Protein AF-T1JLJ1-F1 (afdb_monomer_lite)

Structure (mmCIF, N/CA/C/O backbone):
data_AF-T1JLJ1-F1
#
_entry.id   AF-T1JLJ1-F1
#
loop_
_atom_site.group_PDB
_atom_site.id
_atom_site.type_symbol
_atom_site.label_atom_id
_atom_site.label_alt_id
_atom_site.label_comp_id
_atom_site.label_asym_id
_atom_site.label_entity_id
_atom_site.label_seq_id
_atom_site.pdbx_PDB_ins_code
_atom_site.Cartn_x
_atom_site.Cartn_y
_atom_site.Cartn_z
_atom_site.occupancy
_atom_site.B_iso_or_equiv
_atom_site.auth_seq_id
_atom_site.auth_comp_id
_atom_site.auth_asym_id
_atom_site.auth_atom_id
_atom_site.pdbx_PDB_model_num
ATOM 1 N N . MET A 1 1 ? -44.533 9.428 27.616 1.00 42.94 1 MET A N 1
ATOM 2 C CA . MET A 1 1 ? -45.196 8.997 26.373 1.00 42.94 1 MET A CA 1
ATOM 3 C C . MET A 1 1 ? -44.150 9.181 25.282 1.00 42.94 1 MET A C 1
ATOM 5 O O . MET A 1 1 ? -43.903 10.306 24.892 1.00 42.94 1 MET A O 1
ATOM 9 N N . GLU A 1 2 ? -43.219 8.234 25.145 1.00 43.06 2 GLU A N 1
ATOM 10 C CA . GLU A 1 2 ? -43.415 6.967 24.405 1.00 43.06 2 GLU A CA 1
ATOM 11 C C . GLU A 1 2 ? -43.311 7.238 22.896 1.00 43.06 2 GLU A C 1
ATOM 13 O O . GLU A 1 2 ? -43.926 8.183 22.434 1.00 43.06 2 GLU A O 1
ATOM 18 N N . GLN A 1 3 ? -42.585 6.520 22.045 1.00 47.00 3 GLN A N 1
ATOM 19 C CA . GLN A 1 3 ? -41.516 5.520 22.097 1.00 47.00 3 GLN A CA 1
ATOM 20 C C . GLN A 1 3 ? -40.998 5.422 20.637 1.00 47.00 3 GLN A C 1
ATOM 22 O O . GLN A 1 3 ? -41.765 5.628 19.708 1.00 47.00 3 GLN A O 1
ATOM 27 N N . ARG A 1 4 ? -39.716 5.072 20.472 1.00 52.94 4 ARG A N 1
ATOM 28 C CA . ARG A 1 4 ? -39.124 4.186 19.438 1.00 52.94 4 ARG A CA 1
ATOM 29 C C . ARG A 1 4 ? -39.744 4.113 18.024 1.00 52.94 4 ARG A C 1
ATOM 31 O O . ARG A 1 4 ? -40.745 3.439 17.843 1.00 52.94 4 ARG A O 1
ATOM 38 N N . GLU A 1 5 ? -38.926 4.483 17.038 1.00 58.59 5 GLU A N 1
ATOM 39 C CA . GLU A 1 5 ? -38.570 3.653 15.862 1.00 58.59 5 GLU A CA 1
ATOM 40 C C . GLU A 1 5 ? -37.075 3.920 15.570 1.00 58.59 5 GLU A C 1
ATOM 42 O O . GLU A 1 5 ? -36.698 5.004 15.150 1.00 58.59 5 GLU A O 1
ATOM 47 N N . PHE A 1 6 ? -36.115 3.138 16.076 1.00 52.66 6 PHE A N 1
ATOM 48 C CA . PHE A 1 6 ? -35.545 1.932 15.454 1.00 52.66 6 PHE A CA 1
ATOM 49 C C . PHE A 1 6 ? -36.027 1.589 14.037 1.00 52.66 6 PHE A C 1
ATOM 51 O O . PHE A 1 6 ? -36.929 0.777 13.879 1.00 52.66 6 PHE A O 1
ATOM 58 N N . LEU A 1 7 ? -35.297 2.075 13.029 1.00 56.03 7 LEU A N 1
ATOM 59 C CA . LEU A 1 7 ? -34.899 1.261 11.874 1.00 56.03 7 LEU A CA 1
ATOM 60 C C . LEU A 1 7 ? -33.621 1.866 11.259 1.00 56.03 7 LEU A C 1
ATOM 62 O O . LEU A 1 7 ? -33.653 2.851 10.531 1.00 56.03 7 LEU A O 1
ATOM 66 N N . ASN A 1 8 ? -32.437 1.419 11.686 1.00 53.28 8 ASN A N 1
ATOM 67 C CA . ASN A 1 8 ? -31.670 0.438 10.910 1.00 53.28 8 ASN A CA 1
ATOM 68 C C . ASN A 1 8 ? -31.796 0.654 9.394 1.00 53.28 8 ASN A C 1
ATOM 70 O O . ASN A 1 8 ? -32.429 -0.135 8.705 1.00 53.28 8 ASN A O 1
ATOM 74 N N . HIS A 1 9 ? -31.147 1.694 8.874 1.00 45.72 9 HIS A N 1
ATOM 75 C CA . HIS A 1 9 ? -30.700 1.695 7.482 1.00 45.72 9 HIS A CA 1
ATOM 76 C C . HIS A 1 9 ? -29.223 1.311 7.457 1.00 45.72 9 HIS A C 1
ATOM 78 O O . HIS A 1 9 ? -28.331 2.124 7.244 1.00 45.72 9 HIS A O 1
ATOM 84 N N . CYS A 1 10 ? -28.982 0.033 7.745 1.00 41.53 10 CYS A N 1
ATOM 85 C CA . CYS A 1 10 ? -27.820 -0.654 7.213 1.00 41.53 10 CYS A CA 1
ATOM 86 C C . CYS A 1 10 ? -28.163 -0.924 5.740 1.00 41.53 10 CYS A C 1
ATOM 88 O O . CYS A 1 10 ? -29.139 -1.642 5.499 1.00 41.53 10 CYS A O 1
ATOM 90 N N . PRO A 1 11 ? -27.474 -0.324 4.752 1.00 60.12 11 PRO A N 1
ATOM 91 C CA . PRO A 1 11 ? -27.635 -0.792 3.389 1.00 60.12 11 PRO A CA 1
ATOM 92 C C . PRO A 1 11 ? -27.205 -2.267 3.344 1.00 60.12 11 PRO A C 1
ATOM 94 O O . PRO A 1 11 ? -26.225 -2.639 4.002 1.00 60.12 11 PRO A O 1
ATOM 97 N N . PRO A 1 12 ? -27.948 -3.126 2.630 1.00 47.69 12 PRO A N 1
ATOM 98 C CA . PRO A 1 12 ? -27.557 -4.511 2.455 1.00 47.69 12 PRO A CA 1
ATOM 99 C C . PRO A 1 12 ? -26.174 -4.549 1.811 1.00 47.69 12 PRO A C 1
ATOM 101 O O . PRO A 1 12 ? -25.901 -3.818 0.860 1.00 47.69 12 PRO A O 1
ATOM 104 N N . SER A 1 13 ? -25.315 -5.403 2.366 1.00 49.97 13 SER A N 1
ATOM 105 C CA . SER A 1 13 ? -24.119 -5.904 1.708 1.00 49.97 13 SER A CA 1
ATOM 106 C C . SER A 1 13 ? -24.469 -6.232 0.263 1.00 49.97 13 SER A C 1
ATOM 108 O O . SER A 1 13 ? -25.227 -7.176 0.021 1.00 49.97 13 SER A O 1
ATOM 110 N N . ASP A 1 14 ? -23.956 -5.433 -0.674 1.00 37.69 14 ASP A N 1
ATOM 111 C CA . ASP A 1 14 ? -24.012 -5.797 -2.077 1.00 37.69 14 ASP A CA 1
ATOM 112 C C . ASP A 1 14 ? -23.280 -7.126 -2.198 1.00 37.69 14 ASP A C 1
ATOM 114 O O . ASP A 1 14 ? -22.128 -7.295 -1.776 1.00 37.69 14 ASP A O 1
ATOM 118 N N . ALA A 1 15 ? -24.066 -8.109 -2.611 1.00 43.03 15 ALA A N 1
ATOM 119 C CA . ALA A 1 15 ? -23.654 -9.471 -2.766 1.00 43.03 15 ALA A CA 1
ATOM 120 C C . ALA A 1 15 ? -22.424 -9.471 -3.660 1.00 43.03 15 ALA A C 1
ATOM 122 O O . ALA A 1 15 ? -22.482 -9.029 -4.805 1.00 43.03 15 ALA A O 1
ATOM 123 N N . GLY A 1 16 ? -21.325 -9.987 -3.110 1.00 43.22 16 GLY A N 1
ATOM 124 C CA . GLY A 1 16 ? -20.110 -10.238 -3.851 1.00 43.22 16 GLY A CA 1
ATOM 125 C C . GLY A 1 16 ? -20.462 -10.884 -5.181 1.00 43.22 16 GLY A C 1
ATOM 126 O O . GLY A 1 16 ? -20.834 -12.059 -5.243 1.00 43.22 16 GLY A O 1
ATOM 127 N N . THR A 1 17 ? -20.302 -10.098 -6.244 1.00 42.00 17 THR A N 1
ATOM 128 C CA . THR A 1 17 ? -19.986 -10.615 -7.563 1.00 42.00 17 THR A CA 1
ATOM 129 C C . THR A 1 17 ? -18.645 -11.298 -7.381 1.00 42.00 17 THR A C 1
ATOM 131 O O . THR A 1 17 ? -17.583 -10.701 -7.529 1.00 42.00 17 THR A O 1
ATOM 134 N N . GLY A 1 18 ? -18.708 -12.545 -6.918 1.00 42.91 18 GLY A N 1
ATOM 135 C CA . GLY A 1 18 ? -17.581 -13.438 -6.879 1.00 42.91 18 GLY A CA 1
ATOM 136 C C . GLY A 1 18 ? -17.179 -13.638 -8.321 1.00 42.91 18 GLY A C 1
ATOM 137 O O . GLY A 1 18 ? -17.682 -14.540 -8.991 1.00 42.91 18 GLY A O 1
ATOM 138 N N . CYS A 1 19 ? -16.255 -12.801 -8.796 1.00 45.22 19 CYS A N 1
ATOM 139 C CA . CYS A 1 19 ? -15.271 -13.277 -9.738 1.00 45.22 19 CYS A CA 1
ATOM 140 C C . CYS A 1 19 ? -14.862 -14.654 -9.206 1.00 45.22 19 CYS A C 1
ATOM 142 O O . CYS A 1 19 ? -14.514 -14.808 -8.032 1.00 45.22 19 CYS A O 1
ATOM 144 N N . VAL A 1 20 ? -15.066 -15.694 -10.013 1.00 50.94 20 VAL A N 1
ATOM 145 C CA . VAL A 1 20 ? -14.610 -17.053 -9.711 1.00 50.94 20 VAL A CA 1
ATOM 146 C C . VAL A 1 20 ? -13.088 -17.027 -9.758 1.00 50.94 20 VAL A C 1
ATOM 148 O O . VAL A 1 20 ? -12.449 -17.517 -10.681 1.00 50.94 20 VAL A O 1
ATOM 151 N N . ALA A 1 21 ? -12.501 -16.348 -8.782 1.00 61.53 21 ALA A N 1
ATOM 152 C CA . ALA A 1 21 ? -11.088 -16.236 -8.614 1.00 61.53 21 ALA A CA 1
ATOM 153 C C . ALA A 1 21 ? -10.623 -17.606 -8.148 1.00 61.53 21 ALA A C 1
ATOM 155 O O . ALA A 1 21 ? -11.096 -18.141 -7.139 1.00 61.53 21 ALA A O 1
ATOM 156 N N . ASN A 1 22 ? -9.724 -18.201 -8.925 1.00 76.38 22 ASN A N 1
ATOM 157 C CA . ASN A 1 22 ? -9.023 -19.408 -8.529 1.00 76.38 22 ASN A CA 1
ATOM 158 C C . ASN A 1 22 ? -8.318 -19.105 -7.202 1.00 76.38 22 ASN A C 1
ATOM 160 O O . ASN A 1 22 ? -7.313 -18.399 -7.170 1.00 76.38 22 ASN A O 1
ATOM 164 N N . ARG A 1 23 ? -8.898 -19.558 -6.088 1.00 83.25 23 ARG A N 1
ATOM 165 C CA . ARG A 1 23 ? -8.366 -19.291 -4.752 1.00 83.25 23 ARG A CA 1
ATOM 166 C C . ARG A 1 23 ? -7.161 -20.192 -4.532 1.00 83.25 23 ARG A C 1
ATOM 168 O O . ARG A 1 23 ? -7.280 -21.415 -4.544 1.00 83.25 23 ARG A O 1
ATOM 175 N N . VAL A 1 24 ? -6.006 -19.580 -4.328 1.00 86.06 24 VAL A N 1
ATOM 176 C CA . VAL A 1 24 ? -4.727 -20.240 -4.097 1.00 86.06 24 VAL A CA 1
ATOM 177 C C . VAL A 1 24 ? -4.345 -20.150 -2.620 1.00 86.06 24 VAL A C 1
ATOM 179 O O . VAL A 1 24 ? -4.678 -19.201 -1.904 1.00 86.06 24 VAL A O 1
ATOM 182 N N . LEU A 1 25 ? -3.661 -21.189 -2.142 1.00 87.12 25 LEU A N 1
ATOM 183 C CA . LEU A 1 25 ? -3.094 -21.211 -0.804 1.00 87.12 25 LEU A CA 1
ATOM 184 C C . LEU A 1 25 ? -1.742 -20.486 -0.813 1.00 87.12 25 LEU A C 1
ATOM 186 O O . LEU A 1 25 ? -0.736 -21.005 -1.299 1.00 87.12 25 LEU A O 1
ATOM 190 N N . SER A 1 26 ? -1.733 -19.286 -0.253 1.00 86.69 26 SER A N 1
ATOM 191 C CA . SER A 1 26 ? -0.636 -18.326 -0.315 1.00 86.69 26 SER A CA 1
ATOM 192 C C . SER A 1 26 ? 0.138 -18.272 1.002 1.00 86.69 26 SER A C 1
ATOM 194 O O . SER A 1 26 ? -0.423 -18.474 2.076 1.00 86.69 26 SER A O 1
ATOM 196 N N . ARG A 1 27 ? 1.448 -18.004 0.948 1.00 87.81 27 ARG A N 1
ATOM 197 C CA . ARG A 1 27 ? 2.344 -17.955 2.122 1.00 87.81 27 ARG A CA 1
ATOM 198 C C . ARG A 1 27 ? 3.026 -16.606 2.230 1.00 87.81 27 ARG A C 1
ATOM 200 O O . ARG A 1 27 ? 3.641 -16.181 1.260 1.00 87.81 27 ARG A O 1
ATOM 207 N N . ASN A 1 28 ? 2.982 -15.956 3.388 1.00 86.06 28 ASN A N 1
ATOM 208 C CA . ASN A 1 28 ? 3.757 -14.733 3.614 1.00 86.06 28 ASN A CA 1
ATOM 209 C C . ASN A 1 28 ? 5.223 -15.025 3.979 1.00 86.06 28 ASN A C 1
ATOM 211 O O . ASN A 1 28 ? 5.604 -16.176 4.192 1.00 86.06 28 ASN A O 1
ATOM 215 N N . ALA A 1 29 ? 6.042 -13.972 4.064 1.00 80.94 29 ALA A N 1
ATOM 216 C CA . ALA A 1 29 ? 7.463 -14.088 4.406 1.00 80.94 29 ALA A CA 1
ATOM 217 C C . ALA A 1 29 ? 7.722 -14.742 5.781 1.00 80.94 29 ALA A C 1
ATOM 219 O O . ALA A 1 29 ? 8.757 -15.371 5.972 1.00 80.94 29 ALA A O 1
ATOM 220 N N . ASN A 1 30 ? 6.777 -14.635 6.719 1.00 83.88 30 ASN A N 1
ATOM 221 C CA . ASN A 1 30 ? 6.862 -15.234 8.053 1.00 83.88 30 ASN A CA 1
ATOM 222 C C . ASN A 1 30 ? 6.237 -16.645 8.127 1.00 83.88 30 ASN A C 1
ATOM 224 O O . ASN A 1 30 ? 6.055 -17.195 9.211 1.00 83.88 30 ASN A O 1
ATOM 228 N N . GLY A 1 31 ? 5.848 -17.229 6.990 1.00 81.38 31 GLY A N 1
ATOM 229 C CA . GLY A 1 31 ? 5.260 -18.566 6.911 1.00 81.38 31 GLY A CA 1
ATOM 230 C C . GLY A 1 31 ? 3.774 -18.666 7.274 1.00 81.38 31 GLY A C 1
ATOM 231 O O . GLY A 1 31 ? 3.237 -19.772 7.260 1.00 81.38 31 GLY A O 1
ATOM 232 N N . THR A 1 32 ? 3.070 -17.563 7.565 1.00 86.75 32 THR A N 1
ATOM 233 C CA . THR A 1 32 ? 1.606 -17.612 7.729 1.00 86.75 32 THR A CA 1
ATOM 234 C C . THR A 1 32 ? 0.945 -17.902 6.390 1.00 86.75 32 THR A C 1
ATOM 236 O O . THR A 1 32 ? 1.314 -17.336 5.356 1.00 86.75 32 THR A O 1
ATOM 239 N N . ILE A 1 33 ? -0.058 -18.773 6.430 1.00 86.94 33 ILE A N 1
ATOM 240 C CA . ILE A 1 33 ? -0.847 -19.158 5.269 1.00 86.94 33 ILE A CA 1
ATOM 241 C C . ILE A 1 33 ? -2.079 -18.253 5.174 1.00 86.94 33 ILE A C 1
ATOM 243 O O . ILE A 1 33 ? -2.764 -18.051 6.175 1.00 86.94 33 ILE A O 1
ATOM 247 N N . ALA A 1 34 ? -2.382 -17.745 3.986 1.00 86.56 34 ALA A N 1
ATOM 248 C CA . ALA A 1 34 ? -3.621 -17.042 3.675 1.00 86.56 34 ALA A CA 1
ATOM 249 C C . ALA A 1 34 ? -4.237 -17.660 2.417 1.00 86.56 34 ALA A C 1
ATOM 251 O O . ALA A 1 34 ? -3.521 -17.967 1.468 1.00 86.56 34 ALA A O 1
ATOM 252 N N . MET A 1 35 ? -5.553 -17.865 2.398 1.00 88.19 35 MET A N 1
ATOM 253 C CA . MET A 1 35 ? -6.246 -18.144 1.140 1.00 88.19 35 MET A CA 1
ATOM 254 C C . MET A 1 35 ? -6.464 -16.819 0.428 1.00 88.19 35 MET A C 1
ATOM 256 O O . MET A 1 35 ? -7.082 -15.935 1.014 1.00 88.19 35 MET A O 1
ATOM 260 N N . THR A 1 36 ? -5.973 -16.702 -0.800 1.00 88.56 36 THR A N 1
ATOM 261 C CA . THR A 1 36 ? -6.131 -15.493 -1.613 1.00 88.56 36 THR A CA 1
ATOM 262 C C . THR A 1 36 ? -6.546 -15.858 -3.025 1.00 88.56 36 THR A C 1
ATOM 264 O O . THR A 1 36 ? -6.331 -16.987 -3.463 1.00 88.56 36 THR A O 1
ATOM 267 N N . SER A 1 37 ? -7.100 -14.917 -3.772 1.00 88.94 37 SER A N 1
ATOM 268 C CA . SER A 1 37 ? -7.200 -15.042 -5.227 1.00 88.94 37 SER A CA 1
ATOM 269 C C . SER A 1 37 ? -5.815 -15.205 -5.873 1.00 88.94 37 SER A C 1
ATOM 271 O O . SER A 1 37 ? -4.801 -14.756 -5.329 1.00 88.94 37 SER A O 1
ATOM 273 N N . GLN A 1 38 ? -5.758 -15.912 -7.003 1.00 87.81 38 GLN A N 1
ATOM 274 C CA . GLN A 1 38 ? -4.558 -16.023 -7.831 1.00 87.81 38 GLN A CA 1
ATOM 275 C C . GLN A 1 38 ? -4.351 -14.697 -8.585 1.00 87.81 38 GLN A C 1
ATOM 277 O O . GLN A 1 38 ? -5.291 -14.272 -9.251 1.00 87.81 38 GLN A O 1
ATOM 282 N N . PRO A 1 39 ? -3.157 -14.074 -8.528 1.00 87.38 39 PRO A N 1
ATOM 283 C CA . PRO A 1 39 ? -2.867 -12.894 -9.337 1.00 87.38 39 PRO A CA 1
ATOM 284 C C . PRO A 1 39 ? -2.941 -13.239 -10.825 1.00 87.38 39 PRO A C 1
ATOM 286 O O . PRO A 1 39 ? -2.332 -14.221 -11.262 1.00 87.38 39 PRO A O 1
ATOM 289 N N . THR A 1 40 ? -3.677 -12.435 -11.589 1.00 87.44 40 THR A N 1
ATOM 290 C CA . THR A 1 40 ? -3.981 -12.689 -13.008 1.00 87.44 40 THR A CA 1
ATOM 291 C C . THR A 1 40 ? -3.160 -11.796 -13.945 1.00 87.44 40 THR A C 1
ATOM 293 O O . THR A 1 40 ? -2.879 -12.175 -15.082 1.00 87.44 40 THR A O 1
ATOM 296 N N . ASN A 1 41 ? -2.717 -10.638 -13.456 1.00 90.56 41 ASN A N 1
ATOM 297 C CA . ASN A 1 41 ? -1.931 -9.625 -14.168 1.00 90.56 41 ASN A CA 1
ATOM 298 C C . ASN A 1 41 ? -0.667 -9.230 -13.392 1.00 90.56 41 ASN A C 1
ATOM 300 O O . ASN A 1 41 ? -0.457 -9.610 -12.239 1.00 90.56 41 ASN A O 1
ATOM 304 N N . GLU A 1 42 ? 0.206 -8.468 -14.056 1.00 91.00 42 GLU A N 1
ATOM 305 C CA . GLU A 1 42 ? 1.487 -8.047 -13.487 1.00 91.00 42 GLU A CA 1
ATOM 306 C C . GLU A 1 42 ? 1.317 -7.091 -12.298 1.00 91.00 42 GLU A C 1
ATOM 308 O O . GLU A 1 42 ? 1.958 -7.310 -11.273 1.00 91.00 42 GLU A O 1
ATOM 313 N N . SER A 1 43 ? 0.437 -6.087 -12.383 1.00 92.75 43 SER A N 1
ATOM 314 C CA . SER A 1 43 ? 0.180 -5.150 -11.275 1.00 92.75 43 SER A CA 1
ATOM 315 C C . SER A 1 43 ? -0.379 -5.870 -10.042 1.00 92.75 43 SER A C 1
ATOM 317 O O . SER A 1 43 ? 0.190 -5.763 -8.954 1.00 92.75 43 SER A O 1
ATOM 319 N N . GLU A 1 44 ? -1.372 -6.748 -10.224 1.00 93.88 44 GLU A N 1
ATOM 320 C CA . GLU A 1 44 ? -1.858 -7.647 -9.170 1.00 93.88 44 GLU A CA 1
ATOM 321 C C . GLU A 1 44 ? -0.734 -8.476 -8.535 1.00 93.88 44 GLU A C 1
ATOM 323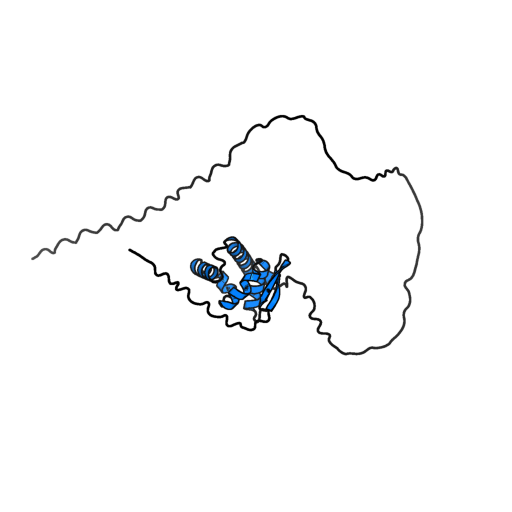 O O . GLU A 1 44 ? -0.675 -8.626 -7.311 1.00 93.88 44 GLU A O 1
ATOM 328 N N . LEU A 1 45 ? 0.170 -9.028 -9.351 1.00 92.00 45 LEU A N 1
ATOM 329 C CA . LEU A 1 45 ? 1.307 -9.801 -8.863 1.00 92.00 45 LEU A CA 1
ATOM 330 C C . LEU A 1 45 ? 2.279 -8.927 -8.060 1.00 92.00 45 LEU A C 1
ATOM 332 O O . LEU A 1 45 ? 2.777 -9.371 -7.024 1.00 92.00 45 LEU A O 1
ATOM 336 N N . GLN A 1 46 ? 2.545 -7.696 -8.497 1.00 93.62 46 GLN A N 1
ATOM 337 C CA . GLN A 1 46 ? 3.397 -6.754 -7.771 1.00 93.62 46 GLN A CA 1
ATOM 338 C C . GLN A 1 46 ? 2.800 -6.427 -6.400 1.00 93.62 46 GLN A C 1
ATOM 340 O O . GLN A 1 46 ? 3.483 -6.597 -5.383 1.00 93.62 46 GLN A O 1
ATOM 345 N N . LEU A 1 47 ? 1.512 -6.073 -6.346 1.00 95.06 47 LEU A N 1
ATOM 346 C CA . LEU A 1 47 ? 0.808 -5.851 -5.085 1.00 95.06 47 LEU A CA 1
ATOM 347 C C . LEU A 1 47 ? 0.864 -7.096 -4.196 1.00 95.06 47 LEU A C 1
ATOM 349 O O . LEU A 1 47 ? 1.187 -7.010 -3.008 1.00 95.06 47 LEU A O 1
ATOM 353 N N . TYR A 1 48 ? 0.598 -8.269 -4.770 1.00 94.06 48 TYR A N 1
ATOM 354 C CA . TYR A 1 48 ? 0.651 -9.539 -4.058 1.00 94.06 48 TYR A CA 1
ATOM 355 C C . TYR A 1 48 ? 2.021 -9.752 -3.393 1.00 94.06 48 TYR A C 1
ATOM 357 O O . TYR A 1 48 ? 2.090 -10.129 -2.221 1.00 94.06 48 TYR A O 1
ATOM 365 N N . ARG A 1 49 ? 3.130 -9.453 -4.086 1.00 92.81 49 ARG A N 1
ATOM 366 C CA . ARG A 1 49 ? 4.496 -9.548 -3.533 1.00 92.81 49 ARG A CA 1
ATOM 367 C C . ARG A 1 49 ? 4.755 -8.537 -2.421 1.00 92.81 49 ARG A C 1
ATOM 369 O O . ARG A 1 49 ? 5.400 -8.890 -1.427 1.00 92.81 49 ARG A O 1
ATOM 376 N N . VAL A 1 50 ? 4.252 -7.311 -2.557 1.00 94.81 50 VAL A N 1
ATOM 377 C CA . VAL A 1 50 ? 4.354 -6.278 -1.516 1.00 94.81 50 VAL A CA 1
ATOM 378 C C . VAL A 1 50 ? 3.620 -6.723 -0.253 1.00 94.81 50 VAL A C 1
ATOM 380 O O . VAL A 1 50 ? 4.214 -6.764 0.828 1.00 94.81 50 VAL A O 1
ATOM 383 N N . LEU A 1 51 ? 2.373 -7.177 -0.385 1.00 94.25 51 LEU A N 1
ATOM 384 C CA . LEU A 1 51 ? 1.577 -7.686 0.733 1.00 94.25 51 LEU A CA 1
ATOM 385 C C . LEU A 1 51 ? 2.175 -8.963 1.342 1.00 94.25 51 LEU A C 1
ATOM 387 O O . LEU A 1 51 ? 2.139 -9.145 2.564 1.00 94.25 51 LEU A O 1
ATOM 391 N N . GLN A 1 52 ? 2.786 -9.827 0.528 1.00 92.06 52 GLN A N 1
ATOM 392 C CA . GLN A 1 52 ? 3.507 -11.020 0.979 1.00 92.06 52 GLN A CA 1
ATOM 393 C C . GLN A 1 52 ? 4.664 -10.674 1.923 1.00 92.06 52 GLN A C 1
ATOM 395 O O . GLN A 1 52 ? 4.813 -11.312 2.971 1.00 92.06 52 GLN A O 1
ATOM 400 N N . ARG A 1 53 ? 5.454 -9.648 1.586 1.00 90.25 53 ARG A N 1
ATOM 401 C CA . ARG A 1 53 ? 6.549 -9.139 2.427 1.00 90.25 53 ARG A CA 1
ATOM 402 C C . ARG A 1 53 ? 6.059 -8.353 3.636 1.00 90.25 53 ARG A C 1
ATOM 404 O O . ARG A 1 53 ? 6.625 -8.498 4.715 1.00 90.25 53 ARG A O 1
ATOM 411 N N . ALA A 1 54 ? 4.980 -7.589 3.489 1.00 94.50 54 ALA A N 1
ATOM 412 C CA . ALA A 1 54 ? 4.371 -6.841 4.587 1.00 94.50 54 ALA A CA 1
ATOM 413 C C . ALA A 1 54 ? 3.638 -7.736 5.607 1.00 94.50 54 ALA A C 1
ATOM 415 O O . ALA A 1 54 ? 3.228 -7.250 6.663 1.00 94.50 54 ALA A O 1
ATOM 416 N N . ASN A 1 55 ? 3.475 -9.036 5.318 1.00 94.06 55 ASN A N 1
ATOM 417 C CA . ASN A 1 55 ? 2.674 -9.972 6.112 1.00 94.06 55 ASN A CA 1
ATOM 418 C C . ASN A 1 55 ? 1.180 -9.577 6.136 1.00 94.06 55 ASN A C 1
ATOM 420 O O . ASN A 1 55 ? 0.508 -9.700 7.161 1.00 94.06 55 ASN A O 1
ATOM 424 N N . LEU A 1 56 ? 0.673 -9.094 4.998 1.00 95.69 56 LEU A N 1
ATOM 425 C CA . LEU A 1 56 ? -0.676 -8.545 4.812 1.00 95.69 56 LEU A CA 1
ATOM 426 C C . LEU A 1 56 ? -1.464 -9.245 3.692 1.00 95.69 56 LEU A C 1
ATOM 428 O O . LEU A 1 56 ? -2.449 -8.701 3.209 1.00 95.69 56 LEU A O 1
ATOM 432 N N . LEU A 1 57 ? -1.079 -10.467 3.301 1.00 93.31 57 LEU A N 1
ATOM 433 C CA . LEU A 1 57 ? -1.767 -11.226 2.242 1.00 93.31 57 LEU A CA 1
ATOM 434 C C . LEU A 1 57 ? -3.280 -11.373 2.448 1.00 93.31 57 LEU A C 1
ATOM 436 O O . LEU A 1 57 ? -4.006 -11.465 1.472 1.00 93.31 57 LEU A O 1
ATOM 440 N N . SER A 1 58 ? -3.770 -11.358 3.688 1.00 92.88 58 SER A N 1
ATOM 441 C CA . SER A 1 58 ? -5.208 -11.440 3.976 1.00 92.88 58 SER A CA 1
ATOM 442 C C . SER A 1 58 ? -6.030 -10.263 3.437 1.00 92.88 58 SER A C 1
ATOM 444 O O . SER A 1 58 ? -7.241 -10.398 3.336 1.00 92.88 58 SER A O 1
ATOM 446 N N . TYR A 1 59 ? -5.401 -9.127 3.119 1.00 94.62 59 TYR A N 1
ATOM 447 C CA . TYR A 1 59 ? -6.075 -7.960 2.534 1.00 94.62 59 TYR A CA 1
ATOM 448 C C . TYR A 1 59 ? -6.048 -7.972 1.004 1.00 94.62 59 TYR A C 1
ATOM 450 O O . TYR A 1 59 ? -6.664 -7.108 0.392 1.00 94.62 59 TYR A O 1
ATOM 458 N N . TYR A 1 60 ? -5.338 -8.923 0.385 1.00 94.31 60 TYR A N 1
ATOM 459 C CA . TYR A 1 60 ? -5.136 -8.955 -1.062 1.00 94.31 60 TYR A CA 1
ATOM 460 C C . TYR A 1 60 ? -6.464 -8.953 -1.824 1.00 94.31 60 TYR A C 1
ATOM 462 O O . TYR A 1 60 ? -6.682 -8.069 -2.641 1.00 94.31 60 TYR A O 1
ATOM 470 N N . ASP A 1 61 ? -7.385 -9.861 -1.493 1.00 92.88 61 ASP A N 1
ATOM 471 C CA . ASP A 1 61 ? -8.695 -9.927 -2.151 1.00 92.88 61 ASP A CA 1
ATOM 472 C C . ASP A 1 61 ? -9.503 -8.631 -2.004 1.00 92.88 61 ASP A C 1
ATOM 474 O O . ASP A 1 61 ? -10.215 -8.241 -2.923 1.00 92.88 61 ASP A O 1
ATOM 478 N N . THR A 1 62 ? -9.371 -7.936 -0.871 1.00 94.56 62 THR A N 1
ATOM 479 C CA . THR A 1 62 ? -10.037 -6.648 -0.648 1.00 94.56 62 THR A CA 1
ATOM 480 C C . THR A 1 62 ? -9.436 -5.552 -1.520 1.00 94.56 62 THR A C 1
ATOM 482 O O . THR A 1 62 ? -10.183 -4.775 -2.101 1.00 94.56 62 THR A O 1
ATOM 485 N N . PHE A 1 63 ? -8.109 -5.502 -1.663 1.00 94.88 63 PHE A N 1
ATOM 486 C CA . PHE A 1 63 ? -7.474 -4.569 -2.594 1.00 94.88 63 PHE A CA 1
ATOM 487 C C . PHE A 1 63 ? -7.917 -4.819 -4.034 1.00 94.88 63 PHE A C 1
ATOM 489 O O . PHE A 1 63 ? -8.298 -3.872 -4.712 1.00 94.88 63 PHE A O 1
ATOM 496 N N . ILE A 1 64 ? -7.931 -6.081 -4.476 1.00 94.00 64 ILE A N 1
ATOM 497 C CA . ILE A 1 64 ? -8.353 -6.423 -5.840 1.00 94.00 64 ILE A CA 1
ATOM 498 C C . ILE A 1 64 ? -9.826 -6.069 -6.060 1.00 94.00 64 ILE A C 1
ATOM 500 O O . ILE A 1 64 ? -10.165 -5.456 -7.067 1.00 94.00 64 ILE A O 1
ATOM 504 N N . GLY A 1 65 ? -10.697 -6.374 -5.094 1.00 91.44 65 GLY A N 1
ATOM 505 C CA . GLY A 1 65 ? -12.118 -6.024 -5.171 1.00 91.44 65 GLY A CA 1
ATOM 506 C C . GLY A 1 65 ? -12.380 -4.519 -5.285 1.00 91.44 65 GLY A C 1
ATOM 507 O O . GLY A 1 65 ? -13.346 -4.119 -5.927 1.00 91.44 65 GLY A O 1
ATOM 508 N N . GLN A 1 66 ? -11.500 -3.691 -4.716 1.00 90.81 66 GLN A N 1
ATOM 509 C CA . GLN A 1 66 ? -11.584 -2.231 -4.786 1.00 90.81 66 GLN A CA 1
ATOM 510 C C . GLN A 1 66 ? -10.828 -1.615 -5.974 1.00 90.81 66 GLN A C 1
ATOM 512 O O . GLN A 1 66 ? -10.822 -0.393 -6.100 1.00 90.81 66 GLN A O 1
ATOM 517 N N . GLY A 1 67 ? -10.188 -2.421 -6.830 1.00 90.88 67 GLY A N 1
ATOM 518 C CA . GLY A 1 67 ? -9.357 -1.927 -7.936 1.00 90.88 67 GLY A CA 1
ATOM 519 C C . GLY A 1 67 ? -8.036 -1.292 -7.485 1.00 90.88 67 GLY A C 1
ATOM 520 O O . GLY A 1 67 ? -7.469 -0.468 -8.192 1.00 90.88 67 GLY A O 1
ATOM 521 N N . GLY A 1 68 ? -7.552 -1.636 -6.291 1.00 91.88 68 GLY A N 1
ATOM 522 C CA . GLY A 1 68 ? -6.291 -1.147 -5.734 1.00 91.88 68 GLY A CA 1
ATOM 523 C C . GLY A 1 68 ? -5.099 -2.031 -6.093 1.00 91.88 68 GLY A C 1
ATOM 524 O O . GLY A 1 68 ? -4.344 -2.388 -5.192 1.00 91.88 68 GLY A O 1
ATOM 525 N N . ASP A 1 69 ? -4.960 -2.443 -7.357 1.00 93.44 69 ASP A N 1
ATOM 526 C CA . ASP A 1 69 ? -3.899 -3.350 -7.827 1.00 93.44 69 ASP A CA 1
ATOM 527 C C . ASP A 1 69 ? -2.585 -2.644 -8.209 1.00 93.44 69 ASP A C 1
ATOM 529 O O . ASP A 1 69 ? -1.535 -3.285 -8.279 1.00 93.44 69 ASP A O 1
ATOM 533 N N . ASP A 1 70 ? -2.617 -1.327 -8.407 1.00 94.31 70 ASP A N 1
ATOM 534 C CA . ASP A 1 70 ? -1.461 -0.530 -8.811 1.00 94.31 70 ASP A CA 1
ATOM 535 C C . ASP A 1 70 ? -0.640 -0.053 -7.595 1.00 94.31 70 ASP A C 1
ATOM 537 O O . ASP A 1 70 ? -1.034 0.835 -6.833 1.00 94.31 70 ASP A O 1
ATOM 541 N N . VAL A 1 71 ? 0.540 -0.652 -7.408 1.00 93.25 71 VAL A N 1
ATOM 542 C CA . VAL A 1 71 ? 1.465 -0.319 -6.311 1.00 93.25 71 VAL A CA 1
ATOM 543 C C . VAL A 1 71 ? 2.012 1.101 -6.438 1.00 93.25 71 VAL A C 1
ATOM 545 O O . VAL A 1 71 ? 2.284 1.742 -5.420 1.00 93.25 71 VAL A O 1
ATOM 548 N N . GLN A 1 72 ? 2.174 1.601 -7.662 1.00 93.38 72 GLN A N 1
ATOM 549 C CA . GLN A 1 72 ? 2.722 2.926 -7.897 1.00 93.38 72 GLN A CA 1
ATOM 550 C C . GLN A 1 72 ? 1.731 4.000 -7.443 1.00 93.38 72 GLN A C 1
ATOM 552 O O . GLN A 1 72 ? 2.113 4.883 -6.678 1.00 93.38 72 GLN A O 1
ATOM 557 N N . GLN A 1 73 ? 0.447 3.848 -7.783 1.00 95.06 73 GLN A N 1
ATOM 558 C CA . GLN A 1 73 ? -0.609 4.750 -7.304 1.00 95.06 73 GLN A CA 1
ATOM 559 C C . GLN A 1 73 ? -0.715 4.750 -5.777 1.00 95.06 73 GLN A C 1
ATOM 561 O O . GLN A 1 73 ? -0.856 5.807 -5.172 1.00 95.06 73 GLN A O 1
ATOM 566 N N . LEU A 1 74 ? -0.554 3.590 -5.129 1.00 94.31 74 LEU A N 1
ATOM 567 C CA . LEU A 1 74 ? -0.507 3.509 -3.663 1.00 94.31 74 LEU A CA 1
ATOM 568 C C . LEU A 1 74 ? 0.697 4.243 -3.049 1.00 94.31 74 LEU A C 1
ATOM 570 O O . LEU A 1 74 ? 0.624 4.650 -1.890 1.00 94.31 74 LEU A O 1
ATOM 574 N N . CYS A 1 75 ? 1.805 4.374 -3.784 1.00 94.38 75 CYS A N 1
ATOM 575 C CA . CYS A 1 75 ? 2.988 5.116 -3.341 1.00 94.38 75 CYS A CA 1
ATOM 576 C C . CYS A 1 75 ? 2.878 6.622 -3.606 1.00 94.38 75 CYS A C 1
ATOM 578 O O . CYS A 1 75 ? 3.405 7.405 -2.821 1.00 94.38 75 CYS A O 1
ATOM 580 N N . GLU A 1 76 ? 2.253 7.015 -4.717 1.00 94.25 76 GLU A N 1
ATOM 581 C CA . GLU A 1 76 ? 2.095 8.416 -5.133 1.00 94.25 76 GLU A CA 1
ATOM 582 C C . GLU A 1 76 ? 0.882 9.103 -4.490 1.00 94.25 76 GLU A C 1
ATOM 584 O O . GLU A 1 76 ? 0.840 10.332 -4.447 1.00 94.25 76 GLU A O 1
ATOM 589 N N . ALA A 1 77 ? -0.075 8.328 -3.968 1.00 94.12 77 ALA A N 1
ATOM 590 C CA . ALA A 1 77 ? -1.248 8.837 -3.267 1.00 94.12 77 ALA A CA 1
ATOM 591 C C . ALA A 1 77 ? -0.865 9.792 -2.125 1.00 94.12 77 ALA A C 1
ATOM 593 O O . ALA A 1 77 ? 0.018 9.505 -1.308 1.00 94.12 77 ALA A O 1
ATOM 594 N N . GLY A 1 78 ? -1.578 10.919 -2.038 1.00 93.50 78 GLY A N 1
ATOM 595 C CA . GLY A 1 78 ? -1.462 11.836 -0.907 1.00 93.50 78 GLY A CA 1
ATOM 596 C C . GLY A 1 78 ? -1.954 11.209 0.404 1.00 93.50 78 GLY A C 1
ATOM 597 O O . GLY A 1 78 ? -2.571 10.146 0.416 1.00 93.50 78 GLY A O 1
ATOM 598 N N . GLU A 1 79 ? -1.719 11.879 1.536 1.00 92.00 79 GLU A N 1
ATOM 599 C CA . GLU A 1 79 ? -2.137 11.370 2.855 1.00 92.00 79 GLU A CA 1
ATOM 600 C C . GLU A 1 79 ? -3.656 11.140 2.943 1.00 92.00 79 GLU A C 1
ATOM 602 O O . GLU A 1 79 ? -4.089 10.115 3.469 1.00 92.00 79 GLU A O 1
ATOM 607 N N . GLU A 1 80 ? -4.459 12.053 2.393 1.00 94.31 80 GLU A N 1
ATOM 608 C CA . GLU A 1 80 ? -5.925 11.969 2.419 1.00 94.31 80 GLU A CA 1
ATOM 609 C C . GLU A 1 80 ? -6.449 10.792 1.579 1.00 94.31 80 GLU A C 1
ATOM 611 O O . GLU A 1 80 ? -7.228 9.981 2.082 1.00 94.31 80 GLU A O 1
ATOM 616 N N . GLU A 1 81 ? -5.952 10.631 0.349 1.00 93.75 81 GLU A N 1
ATOM 617 C CA . GLU A 1 81 ? -6.315 9.521 -0.547 1.00 93.75 81 GLU A CA 1
ATOM 618 C C . GLU A 1 81 ? -5.846 8.175 0.012 1.00 93.75 81 GLU A C 1
ATOM 620 O O . GLU A 1 81 ? -6.586 7.190 0.030 1.00 93.75 81 GLU A O 1
ATOM 625 N N . PHE A 1 82 ? -4.622 8.125 0.541 1.00 93.56 82 PHE A N 1
ATOM 626 C CA . PHE A 1 82 ? -4.086 6.917 1.151 1.00 93.56 82 PHE A CA 1
ATOM 627 C C . PHE A 1 82 ? -4.920 6.492 2.365 1.00 93.56 82 PHE A C 1
ATOM 629 O O . PHE A 1 82 ? -5.235 5.310 2.515 1.00 93.56 82 PHE A O 1
ATOM 636 N N . LEU A 1 83 ? -5.315 7.433 3.229 1.00 94.06 83 LEU A N 1
ATOM 637 C CA . LEU A 1 83 ? -6.169 7.143 4.382 1.00 94.06 83 LEU A CA 1
ATOM 638 C C . LEU A 1 83 ? -7.570 6.687 3.971 1.00 94.06 83 LEU A C 1
ATOM 640 O O . LEU A 1 83 ? -8.104 5.777 4.610 1.00 94.06 83 LEU A O 1
ATOM 644 N N . GLU A 1 84 ? -8.137 7.254 2.907 1.00 94.75 84 GLU A N 1
ATOM 645 C CA . GLU A 1 84 ? -9.404 6.796 2.338 1.00 94.75 84 GLU A CA 1
ATOM 646 C C . GLU A 1 84 ? -9.298 5.342 1.866 1.00 94.75 84 GLU A C 1
ATOM 648 O O . GLU A 1 84 ? -10.089 4.498 2.294 1.00 94.75 84 GLU A O 1
ATOM 653 N N . ILE A 1 85 ? -8.258 5.005 1.096 1.00 94.12 85 ILE A N 1
ATOM 654 C CA . ILE A 1 85 ? -8.000 3.629 0.648 1.00 94.12 85 ILE A CA 1
ATOM 655 C C . ILE A 1 85 ? -7.831 2.702 1.857 1.00 94.12 85 ILE A C 1
ATOM 657 O O . ILE A 1 85 ? -8.444 1.634 1.906 1.00 94.12 85 ILE A O 1
ATOM 661 N N . MET A 1 86 ? -7.048 3.103 2.868 1.00 95.50 86 MET A N 1
ATOM 662 C CA . MET A 1 86 ? -6.853 2.314 4.090 1.00 95.50 86 MET A CA 1
ATOM 663 C C . MET A 1 86 ? -8.161 2.104 4.856 1.00 95.50 86 MET A C 1
ATOM 665 O O . MET A 1 86 ? -8.349 1.039 5.450 1.00 95.50 86 MET A O 1
ATOM 669 N N . ALA A 1 87 ? -9.057 3.089 4.879 1.00 93.94 87 ALA A N 1
ATOM 670 C CA . ALA A 1 87 ? -10.363 2.963 5.513 1.00 93.94 87 ALA A CA 1
ATOM 671 C C . ALA A 1 87 ? -11.247 1.981 4.744 1.00 93.94 87 ALA A C 1
ATOM 673 O O . ALA A 1 87 ? -11.842 1.093 5.356 1.00 93.94 87 ALA A O 1
ATOM 674 N N . LEU A 1 88 ? -11.244 2.079 3.416 1.00 94.75 88 LEU A N 1
ATOM 675 C CA . LEU A 1 88 ? -12.045 1.243 2.532 1.00 94.75 88 LEU A CA 1
ATOM 676 C C . LEU A 1 88 ? -11.639 -0.237 2.614 1.00 94.75 88 LEU A C 1
ATOM 678 O O . LEU A 1 88 ? -12.487 -1.113 2.772 1.00 94.75 88 LEU A O 1
ATOM 682 N N . VAL A 1 89 ? -10.335 -0.527 2.623 1.00 94.00 89 VAL A N 1
ATOM 683 C CA . VAL A 1 89 ? -9.820 -1.901 2.792 1.00 94.00 89 VAL A CA 1
ATOM 684 C C . VAL A 1 89 ? -9.859 -2.398 4.249 1.00 94.00 89 VAL A C 1
ATOM 686 O O . VAL A 1 89 ? -9.451 -3.525 4.535 1.00 94.00 89 VAL A O 1
ATOM 689 N N . GLY A 1 90 ? -10.316 -1.572 5.197 1.00 93.06 90 GLY A N 1
ATOM 690 C CA . GLY A 1 90 ? -10.442 -1.922 6.617 1.00 93.06 90 GLY A CA 1
ATOM 691 C C . GLY A 1 90 ? -9.128 -1.916 7.414 1.00 93.06 90 GLY A C 1
ATOM 692 O O . GLY A 1 90 ? -9.066 -2.456 8.5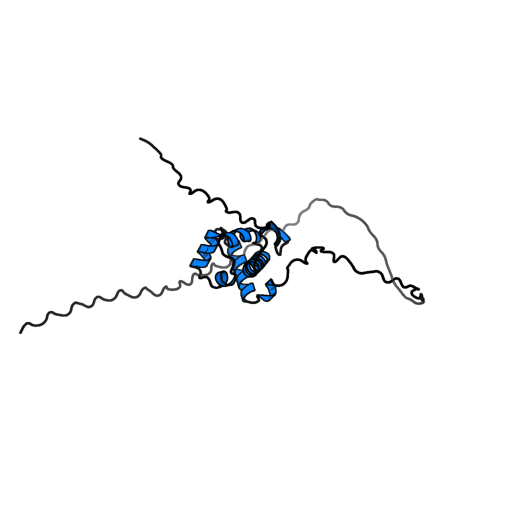23 1.00 93.06 90 GLY A O 1
ATOM 693 N N . MET A 1 91 ? -8.061 -1.314 6.882 1.00 94.31 91 MET A N 1
ATOM 694 C CA . MET A 1 91 ? -6.762 -1.186 7.553 1.00 94.31 91 MET A CA 1
ATOM 695 C C . MET A 1 91 ? -6.594 0.096 8.372 1.00 94.31 91 MET A C 1
ATOM 697 O O . MET A 1 91 ? -5.757 0.099 9.275 1.00 94.31 91 MET A O 1
ATOM 701 N N . ALA A 1 92 ? -7.385 1.149 8.138 1.00 91.81 92 ALA A N 1
ATOM 702 C CA . ALA A 1 92 ? -7.253 2.424 8.858 1.00 91.81 92 ALA A CA 1
ATOM 703 C C . ALA A 1 92 ? -7.399 2.262 10.381 1.00 91.81 92 ALA A C 1
ATOM 705 O O . ALA A 1 92 ? -6.662 2.871 11.152 1.00 91.81 92 ALA A O 1
ATOM 706 N N . SER A 1 93 ? -8.271 1.357 10.836 1.00 92.38 93 SER A N 1
ATOM 707 C CA . SER A 1 93 ? -8.438 1.041 12.263 1.00 92.38 93 SER A CA 1
ATOM 708 C C . SER A 1 93 ? -7.275 0.230 12.863 1.00 92.38 93 SER A C 1
ATOM 710 O O . SER A 1 93 ? -7.295 -0.093 14.050 1.00 92.38 93 SER A O 1
ATOM 712 N N . LYS A 1 94 ? -6.266 -0.148 12.063 1.00 95.81 94 LYS A N 1
ATOM 713 C CA . LYS A 1 94 ? -5.138 -1.012 12.450 1.00 95.81 94 LYS A CA 1
ATOM 714 C C . LYS A 1 94 ? -3.809 -0.339 12.078 1.00 95.81 94 LYS A C 1
ATOM 716 O O . LYS A 1 94 ? -3.152 -0.758 11.122 1.00 95.81 94 LYS A O 1
ATOM 721 N N . PRO A 1 95 ? -3.331 0.642 12.868 1.00 91.88 95 PRO A N 1
ATOM 722 C CA . PRO A 1 95 ? -2.162 1.460 12.519 1.00 91.88 95 PRO A CA 1
ATOM 723 C C . PRO A 1 95 ? -0.873 0.650 12.307 1.00 91.88 95 PRO A C 1
ATOM 725 O O . PRO A 1 95 ? -0.008 1.038 11.527 1.00 91.88 95 PRO A O 1
ATOM 728 N N . LEU A 1 96 ? -0.736 -0.515 12.952 1.00 96.75 96 LEU A N 1
ATOM 729 C CA . LEU A 1 96 ? 0.403 -1.413 12.726 1.00 96.75 96 LEU A CA 1
ATOM 730 C C . LEU A 1 96 ? 0.413 -2.034 11.326 1.00 96.75 96 LEU A C 1
ATOM 732 O O . LEU A 1 96 ? 1.488 -2.265 10.775 1.00 96.75 96 LEU A O 1
ATOM 736 N N . HIS A 1 97 ? -0.758 -2.328 10.760 1.00 96.00 97 HIS A N 1
ATOM 737 C CA . HIS A 1 97 ? -0.857 -2.863 9.404 1.00 96.00 97 HIS A CA 1
ATOM 738 C C . HIS A 1 97 ? -0.480 -1.786 8.397 1.00 96.00 97 HIS A C 1
ATOM 740 O O . HIS A 1 97 ? 0.367 -2.032 7.543 1.00 96.00 97 HIS A O 1
ATOM 746 N N . VAL A 1 98 ? -1.006 -0.575 8.594 1.00 95.81 98 VAL A N 1
ATOM 747 C CA . VAL A 1 98 ? -0.658 0.597 7.787 1.00 95.81 98 VAL A CA 1
ATOM 748 C C . VAL A 1 98 ? 0.855 0.830 7.796 1.00 95.81 98 VAL A C 1
ATOM 750 O O . VAL A 1 98 ? 1.464 0.896 6.734 1.00 95.81 98 VAL A O 1
ATOM 753 N N . ARG A 1 99 ? 1.507 0.819 8.968 1.00 96.19 99 ARG A N 1
ATOM 754 C CA . ARG A 1 99 ? 2.972 0.981 9.047 1.00 96.19 99 ARG A CA 1
ATOM 755 C C . ARG A 1 99 ? 3.756 -0.115 8.323 1.00 96.19 99 ARG A C 1
ATOM 757 O O . ARG A 1 99 ? 4.790 0.171 7.725 1.00 96.19 99 ARG A O 1
ATOM 764 N N . ARG A 1 100 ? 3.305 -1.374 8.383 1.00 96.25 100 ARG A N 1
ATOM 765 C CA . ARG A 1 100 ? 3.954 -2.476 7.648 1.00 96.25 100 ARG A CA 1
ATOM 766 C C . ARG A 1 100 ? 3.811 -2.304 6.140 1.00 96.25 100 ARG A C 1
ATOM 768 O O . ARG A 1 100 ? 4.785 -2.533 5.429 1.00 96.25 100 ARG A O 1
ATOM 775 N N . LEU A 1 101 ? 2.633 -1.887 5.676 1.00 95.75 101 LEU A N 1
ATOM 776 C CA . LEU A 1 101 ? 2.392 -1.598 4.267 1.00 95.75 101 LEU A CA 1
ATOM 777 C C . LEU A 1 101 ? 3.265 -0.436 3.793 1.00 95.75 101 LEU A C 1
ATOM 779 O O . LEU A 1 101 ? 4.008 -0.608 2.837 1.00 95.75 101 LEU A O 1
ATOM 783 N N . GLN A 1 102 ? 3.254 0.693 4.507 1.00 95.69 102 GLN A N 1
ATOM 784 C CA . GLN A 1 102 ? 4.087 1.860 4.198 1.00 95.69 102 GLN A CA 1
ATOM 785 C C . GLN A 1 102 ? 5.573 1.491 4.104 1.00 95.69 102 GLN A C 1
ATOM 787 O O . GLN A 1 102 ? 6.247 1.877 3.154 1.00 95.69 102 GLN A O 1
ATOM 792 N N . LYS A 1 103 ? 6.084 0.677 5.042 1.00 95.31 103 LYS A N 1
ATOM 793 C CA . LYS A 1 103 ? 7.468 0.185 4.982 1.00 95.31 103 LYS A CA 1
ATOM 794 C C . LYS A 1 103 ? 7.721 -0.651 3.725 1.00 95.31 103 LYS A C 1
ATOM 796 O O . LYS A 1 103 ? 8.735 -0.455 3.066 1.00 95.31 103 LYS A O 1
ATOM 801 N N . ALA A 1 104 ? 6.820 -1.575 3.396 1.00 95.00 104 ALA A N 1
ATOM 802 C CA . ALA A 1 104 ? 6.974 -2.434 2.226 1.00 95.00 104 ALA A CA 1
ATOM 803 C C . ALA A 1 104 ? 6.875 -1.653 0.903 1.00 95.00 104 ALA A C 1
ATOM 805 O O . ALA A 1 104 ? 7.650 -1.939 -0.004 1.00 95.00 104 ALA A O 1
ATOM 806 N N . LEU A 1 105 ? 5.988 -0.656 0.815 1.00 95.31 105 LEU A N 1
ATOM 807 C CA . LEU A 1 105 ? 5.887 0.262 -0.324 1.00 95.31 105 LEU A CA 1
ATOM 808 C C . LEU A 1 105 ? 7.177 1.075 -0.485 1.00 95.31 105 LEU A C 1
ATOM 810 O O . LEU A 1 105 ? 7.758 1.099 -1.564 1.00 95.31 105 LEU A O 1
ATOM 814 N N . GLN A 1 106 ? 7.699 1.644 0.605 1.00 94.88 106 GLN A N 1
ATOM 815 C CA . GLN A 1 106 ? 8.961 2.387 0.578 1.00 94.88 106 GLN A CA 1
ATOM 816 C C . GLN A 1 106 ? 10.140 1.515 0.121 1.00 94.88 106 GLN A C 1
ATOM 818 O O . GLN A 1 106 ? 10.973 1.960 -0.670 1.00 94.88 106 GLN A O 1
ATOM 823 N N . GLU A 1 107 ? 10.221 0.274 0.613 1.00 93.25 107 GLU A N 1
ATOM 824 C CA . GLU A 1 107 ? 11.242 -0.687 0.184 1.00 93.25 107 GLU A CA 1
ATOM 825 C C . GLU A 1 107 ? 11.075 -1.081 -1.288 1.00 93.25 107 GLU A C 1
ATOM 827 O O . GLU A 1 107 ? 12.077 -1.249 -1.982 1.00 93.25 107 GLU A O 1
ATOM 832 N N . TRP A 1 108 ? 9.837 -1.203 -1.770 1.00 92.88 108 TRP A N 1
ATOM 833 C CA . TRP A 1 108 ? 9.548 -1.496 -3.171 1.00 92.88 108 TRP A CA 1
ATOM 834 C C . TRP A 1 108 ? 9.991 -0.357 -4.090 1.00 92.88 108 TRP A C 1
ATOM 836 O O . TRP A 1 108 ? 10.714 -0.620 -5.044 1.00 92.88 108 TRP A O 1
ATOM 846 N N . VAL A 1 109 ? 9.672 0.899 -3.760 1.00 92.31 109 VAL A N 1
ATOM 847 C CA . VAL A 1 109 ? 10.122 2.071 -4.536 1.00 92.31 109 VAL A CA 1
ATOM 848 C C . VAL A 1 109 ? 11.648 2.167 -4.556 1.00 92.31 109 VAL A C 1
ATOM 850 O O . VAL A 1 109 ? 12.246 2.460 -5.588 1.00 92.31 109 VAL A O 1
ATOM 853 N N . ASN A 1 110 ? 12.299 1.890 -3.423 1.00 92.81 110 ASN A N 1
ATOM 854 C CA . ASN A 1 110 ? 13.755 1.952 -3.325 1.00 92.81 110 ASN A CA 1
ATOM 855 C C . ASN A 1 110 ? 14.452 0.813 -4.089 1.00 92.81 110 ASN A C 1
ATOM 857 O O . ASN A 1 110 ? 15.563 0.992 -4.587 1.00 92.81 110 ASN A O 1
ATOM 861 N N . ASN A 1 111 ? 13.841 -0.375 -4.156 1.00 90.75 111 ASN A N 1
ATOM 862 C CA . ASN A 1 111 ? 14.398 -1.508 -4.887 1.00 90.75 111 ASN A CA 1
ATOM 863 C C . ASN A 1 111 ? 13.309 -2.508 -5.339 1.00 90.75 111 ASN A C 1
ATOM 865 O O . ASN A 1 111 ? 13.087 -3.534 -4.678 1.00 90.75 111 ASN A O 1
ATOM 869 N N . PRO A 1 112 ? 12.673 -2.275 -6.503 1.00 86.69 112 PRO A N 1
ATOM 870 C CA . PRO A 1 112 ? 11.569 -3.112 -6.978 1.00 86.69 112 PRO A CA 1
ATOM 871 C C . PRO A 1 112 ? 12.037 -4.524 -7.357 1.00 86.69 112 PRO A C 1
ATOM 873 O O . PRO A 1 112 ? 11.289 -5.496 -7.224 1.00 86.69 112 PRO A O 1
ATOM 876 N N . ALA A 1 113 ? 13.311 -4.683 -7.739 1.00 86.44 113 ALA A N 1
ATOM 877 C CA . ALA A 1 113 ? 13.892 -5.978 -8.085 1.00 86.44 113 ALA A CA 1
ATOM 878 C C . ALA A 1 113 ? 13.877 -6.973 -6.910 1.00 86.44 113 ALA A C 1
ATOM 880 O O . ALA A 1 113 ? 13.788 -8.181 -7.130 1.00 86.44 113 ALA A O 1
ATOM 881 N N . LEU A 1 114 ? 13.882 -6.499 -5.655 1.00 82.50 114 LEU A N 1
ATOM 882 C CA . LEU A 1 114 ? 13.784 -7.381 -4.485 1.00 82.50 114 LEU A CA 1
ATOM 883 C C . LEU A 1 114 ? 12.457 -8.141 -4.435 1.00 82.50 114 LEU A C 1
ATOM 885 O O . LEU A 1 114 ? 12.408 -9.256 -3.906 1.00 82.50 114 LEU A O 1
ATOM 889 N N . PHE A 1 115 ? 11.388 -7.560 -4.977 1.00 82.56 115 PHE A N 1
ATOM 890 C CA . PHE A 1 115 ? 10.036 -8.115 -4.933 1.00 82.56 115 PHE A CA 1
ATOM 891 C C . PHE A 1 115 ? 9.761 -9.104 -6.074 1.00 82.56 115 PHE A C 1
ATOM 893 O O . PHE A 1 115 ? 8.839 -9.910 -5.954 1.00 82.56 115 PHE A O 1
ATOM 900 N N . GLN A 1 116 ? 10.616 -9.122 -7.104 1.00 78.00 116 GLN A N 1
ATOM 901 C CA . GLN A 1 116 ? 10.572 -10.075 -8.221 1.00 78.00 116 GLN A CA 1
ATOM 902 C C . GLN A 1 116 ? 11.036 -11.483 -7.812 1.00 78.00 116 GLN A C 1
ATOM 904 O O . GLN A 1 116 ? 10.606 -12.477 -8.398 1.00 78.00 116 GLN A O 1
ATOM 909 N N . THR A 1 117 ? 11.892 -11.600 -6.789 1.00 71.50 117 THR A N 1
ATOM 910 C CA . THR A 1 117 ? 12.360 -12.906 -6.306 1.00 71.50 117 THR A CA 1
ATOM 911 C C . THR A 1 117 ? 11.207 -13.667 -5.646 1.00 71.50 117 THR A C 1
ATOM 913 O O . THR A 1 117 ? 10.653 -13.185 -4.648 1.00 71.50 117 THR A O 1
ATOM 916 N N . PRO A 1 118 ? 10.844 -14.867 -6.136 1.00 64.56 118 PRO A N 1
ATOM 917 C CA . PRO A 1 118 ? 9.814 -15.670 -5.499 1.00 64.56 118 PRO A CA 1
ATOM 918 C C . PRO A 1 118 ? 10.276 -16.051 -4.087 1.00 64.56 118 PRO A C 1
ATOM 920 O O . PRO A 1 118 ? 11.258 -16.766 -3.915 1.00 64.56 118 PRO A O 1
ATOM 923 N N . LEU A 1 119 ? 9.549 -15.590 -3.061 1.00 59.81 119 LEU A N 1
ATOM 924 C CA . LEU A 1 119 ? 9.839 -15.905 -1.650 1.00 59.81 119 LEU A CA 1
ATOM 925 C C . LEU A 1 119 ? 9.643 -17.393 -1.301 1.00 59.81 119 LEU A C 1
ATOM 927 O O . LEU A 1 119 ? 9.912 -17.810 -0.179 1.00 59.81 119 LEU A O 1
ATOM 931 N N . VAL A 1 120 ? 9.161 -18.196 -2.250 1.00 55.75 120 VAL A N 1
ATOM 932 C CA . VAL A 1 120 ? 8.965 -19.635 -2.108 1.00 55.75 120 VAL A CA 1
ATOM 933 C C . VAL A 1 120 ? 9.635 -20.298 -3.311 1.00 55.75 120 VAL A C 1
ATOM 935 O O . VAL A 1 120 ? 9.271 -19.959 -4.441 1.00 55.75 120 VAL A O 1
ATOM 938 N N . PRO A 1 121 ? 10.578 -21.241 -3.125 1.00 44.25 121 PRO A N 1
ATOM 939 C CA . PRO A 1 121 ? 10.952 -22.155 -4.191 1.00 44.25 121 PRO A CA 1
ATOM 940 C C . PRO A 1 121 ? 9.672 -22.851 -4.635 1.00 44.25 121 PRO A C 1
ATOM 942 O O . PRO A 1 121 ? 9.026 -23.518 -3.827 1.00 44.25 121 PRO A O 1
ATOM 945 N N . SER A 1 122 ? 9.277 -22.620 -5.886 1.00 43.97 122 SER A N 1
ATOM 946 C CA . SER A 1 122 ? 8.159 -23.290 -6.538 1.00 43.97 122 SER A CA 1
ATOM 947 C C . SER A 1 122 ? 8.160 -24.762 -6.130 1.00 43.97 122 SER A C 1
ATOM 949 O O . SER A 1 122 ? 9.074 -25.511 -6.482 1.00 43.97 122 SER A O 1
ATOM 951 N N . MET A 1 123 ? 7.167 -25.177 -5.340 1.00 45.34 123 MET A N 1
ATOM 952 C CA . MET A 1 123 ? 6.799 -26.583 -5.292 1.00 45.34 123 MET A CA 1
ATOM 953 C C . MET A 1 123 ? 6.260 -26.875 -6.682 1.00 45.34 123 MET A C 1
ATOM 955 O O . MET A 1 123 ? 5.112 -26.578 -6.995 1.00 45.34 123 MET A O 1
ATOM 959 N N . GLN A 1 124 ? 7.194 -27.322 -7.515 1.00 37.25 124 GLN A N 1
ATOM 960 C CA . GLN A 1 124 ? 7.053 -27.960 -8.805 1.00 37.25 124 GLN A CA 1
ATOM 961 C C . GLN A 1 124 ? 5.588 -28.270 -9.126 1.00 37.25 124 GLN A C 1
ATOM 963 O O . GLN A 1 124 ? 5.006 -29.238 -8.632 1.00 37.25 124 GLN A O 1
ATOM 968 N N . GLN A 1 125 ? 4.993 -27.474 -10.012 1.00 40.12 125 GLN A N 1
ATOM 969 C CA . GLN A 1 125 ? 3.981 -28.038 -10.886 1.00 40.12 125 GLN A CA 1
ATOM 970 C C . GLN A 1 125 ? 4.715 -29.038 -11.777 1.00 40.12 125 GLN A C 1
ATOM 972 O O . GLN A 1 125 ? 5.360 -28.668 -12.756 1.00 40.12 125 GLN A O 1
ATOM 977 N N . HIS A 1 126 ? 4.683 -30.303 -11.367 1.00 39.69 126 HIS A N 1
ATOM 978 C CA . HIS A 1 126 ? 5.155 -31.447 -12.130 1.00 39.69 126 HIS A CA 1
ATOM 979 C C . HIS A 1 126 ? 4.287 -31.588 -13.389 1.00 39.69 126 HIS A C 1
ATOM 981 O O . HIS A 1 126 ? 3.401 -32.433 -13.461 1.00 39.69 126 HIS A O 1
ATOM 987 N N . SER A 1 127 ? 4.518 -30.744 -14.391 1.00 42.75 127 SER A N 1
ATOM 988 C CA . SER A 1 127 ? 4.196 -31.090 -15.769 1.00 42.75 127 SER A CA 1
ATOM 989 C C . SER A 1 127 ? 5.374 -31.911 -16.281 1.00 42.75 127 SER A C 1
ATOM 991 O O . SER A 1 127 ? 6.427 -31.392 -16.635 1.00 42.75 127 SER A O 1
ATOM 993 N N . MET A 1 128 ? 5.222 -33.232 -16.215 1.00 50.00 128 MET A N 1
ATOM 994 C CA . MET A 1 128 ? 6.112 -34.174 -16.886 1.00 50.00 128 MET A CA 1
ATOM 995 C C . MET A 1 128 ? 6.110 -33.868 -18.393 1.00 50.00 128 MET A C 1
ATOM 997 O O . MET A 1 128 ? 5.044 -33.979 -19.005 1.00 50.00 128 MET A O 1
ATOM 1001 N N . PRO A 1 129 ? 7.247 -33.568 -19.048 1.00 45.34 129 PRO A N 1
ATOM 1002 C CA . PRO A 1 129 ? 7.349 -33.813 -20.474 1.00 45.34 129 PRO A CA 1
ATOM 1003 C C . PRO A 1 129 ? 7.540 -35.321 -20.672 1.00 45.34 129 PRO A C 1
ATOM 1005 O O . PRO A 1 129 ? 8.624 -35.878 -20.502 1.00 45.34 129 PRO A O 1
ATOM 1008 N N . ILE A 1 130 ? 6.436 -35.989 -20.994 1.00 50.62 130 ILE A N 1
ATOM 1009 C CA . ILE A 1 130 ? 6.422 -37.333 -21.564 1.00 50.62 130 ILE A CA 1
ATOM 1010 C C . ILE A 1 130 ? 7.179 -37.320 -22.911 1.00 50.62 130 ILE A C 1
ATOM 1012 O O . ILE A 1 130 ? 7.002 -36.417 -23.727 1.00 50.62 130 ILE A O 1
ATOM 1016 N N . ASN A 1 131 ? 7.981 -38.367 -23.126 1.00 46.94 131 ASN A N 1
ATOM 1017 C CA . ASN A 1 131 ? 8.684 -38.783 -24.350 1.00 46.94 131 ASN A CA 1
ATOM 1018 C C . ASN A 1 131 ? 9.984 -38.063 -24.763 1.00 46.94 131 ASN A C 1
ATOM 1020 O O . ASN A 1 131 ? 9.948 -37.034 -25.435 1.00 46.94 131 ASN A O 1
ATOM 1024 N N . ARG A 1 132 ? 11.122 -38.773 -24.611 1.00 47.22 132 ARG A N 1
ATOM 1025 C CA . ARG A 1 132 ? 11.873 -39.398 -25.737 1.00 47.22 132 ARG A CA 1
ATOM 1026 C C . ARG A 1 132 ? 13.054 -40.287 -25.260 1.00 47.22 132 ARG A C 1
ATOM 1028 O O . ARG A 1 132 ? 13.420 -40.204 -24.095 1.00 47.22 132 ARG A O 1
ATOM 1035 N N . PRO A 1 133 ? 13.544 -41.230 -26.097 1.00 48.28 133 PRO A N 1
ATOM 1036 C CA . PRO A 1 133 ? 13.756 -42.626 -25.696 1.00 48.28 133 PRO A CA 1
ATOM 1037 C C . PRO A 1 133 ? 15.170 -42.999 -25.223 1.00 48.28 133 PRO A C 1
ATOM 1039 O O . PRO A 1 133 ? 16.166 -42.376 -25.578 1.00 48.28 133 PRO A O 1
ATOM 1042 N N . VAL A 1 134 ? 15.197 -44.112 -24.481 1.00 43.94 134 VAL A N 1
ATOM 1043 C CA . VAL A 1 134 ? 16.343 -44.958 -24.111 1.00 43.94 134 VAL A CA 1
ATOM 1044 C C . VAL A 1 134 ? 17.302 -45.179 -25.286 1.00 43.94 134 VAL A C 1
ATOM 1046 O O . VAL A 1 134 ? 16.918 -45.752 -26.305 1.00 43.94 134 VAL A O 1
ATOM 1049 N N . ASN A 1 135 ? 18.573 -44.813 -25.100 1.00 36.50 135 ASN A N 1
ATOM 1050 C CA . ASN A 1 135 ? 19.681 -45.438 -25.813 1.00 36.50 135 ASN A CA 1
ATOM 1051 C C . ASN A 1 135 ? 20.449 -46.332 -24.830 1.00 36.50 135 ASN A C 1
ATOM 1053 O O . ASN A 1 135 ? 21.045 -45.873 -23.859 1.00 36.50 135 ASN A O 1
ATOM 1057 N N . LEU A 1 136 ? 20.336 -47.633 -25.074 1.00 49.22 136 LEU A N 1
ATOM 1058 C CA . LEU A 1 136 ? 20.982 -48.717 -24.356 1.00 49.22 136 LEU A CA 1
ATOM 1059 C C . LEU A 1 136 ? 22.430 -48.840 -24.845 1.00 49.22 136 LEU A C 1
ATOM 1061 O O . LEU A 1 136 ? 22.651 -49.304 -25.959 1.00 49.22 136 LEU A O 1
ATOM 1065 N N . SER A 1 137 ? 23.406 -48.454 -24.024 1.00 42.19 137 SER A N 1
ATOM 1066 C CA . SER A 1 137 ? 24.818 -48.852 -24.147 1.00 42.19 137 SER A CA 1
ATOM 1067 C C . SER A 1 137 ? 25.509 -48.577 -22.804 1.00 42.19 137 SER A C 1
ATOM 1069 O O . SER A 1 137 ? 25.701 -47.434 -22.425 1.00 42.19 137 SER A O 1
ATOM 1071 N N . GLN A 1 138 ? 25.606 -49.568 -21.921 1.00 47.69 138 GLN A N 1
ATOM 1072 C CA . GLN A 1 138 ? 26.711 -50.530 -21.855 1.00 47.69 138 GLN A CA 1
ATOM 1073 C C . GLN A 1 138 ? 27.953 -49.999 -21.097 1.00 47.69 138 GLN A C 1
ATOM 1075 O O . GLN A 1 138 ? 28.695 -49.173 -21.608 1.00 47.69 138 GLN A O 1
ATOM 1080 N N . HIS A 1 139 ? 28.174 -50.624 -19.925 1.00 47.19 139 HIS A N 1
ATOM 1081 C CA . HIS A 1 139 ? 29.452 -50.938 -19.248 1.00 47.19 139 HIS A CA 1
ATOM 1082 C C . HIS A 1 139 ? 29.934 -49.989 -18.126 1.00 47.19 139 HIS A C 1
ATOM 1084 O O . HIS A 1 139 ? 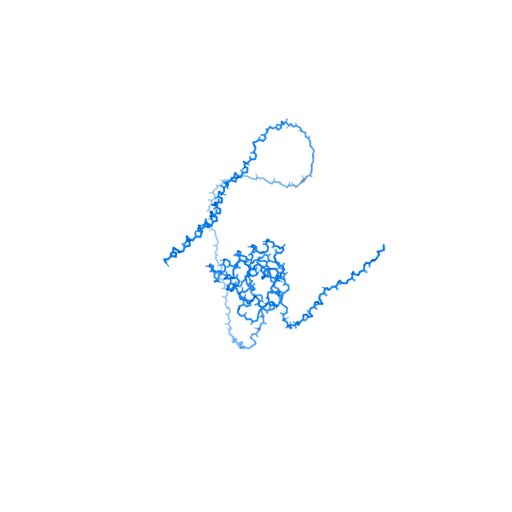30.361 -48.863 -18.350 1.00 47.19 139 HIS A O 1
ATOM 1090 N N . SER A 1 140 ? 29.911 -50.510 -16.889 1.00 49.00 140 SER A N 1
ATOM 1091 C CA . SER A 1 140 ? 30.758 -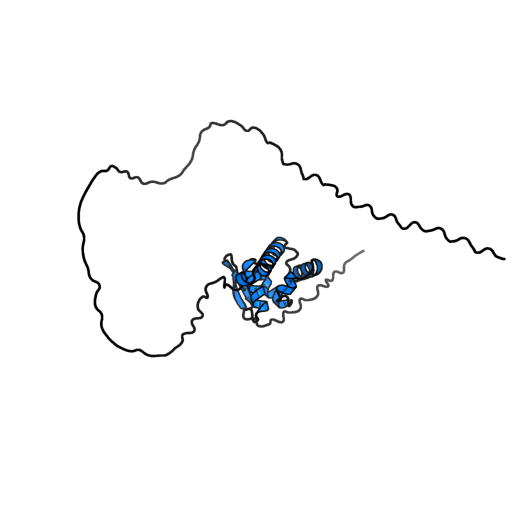50.088 -15.751 1.00 49.00 140 SER A CA 1
ATOM 1092 C C . SER A 1 140 ? 32.184 -50.656 -15.918 1.00 49.00 140 SER A C 1
ATOM 1094 O O . SER A 1 140 ? 32.326 -51.638 -16.652 1.00 49.00 140 SER A O 1
ATOM 1096 N N . PRO A 1 141 ? 33.232 -50.134 -15.231 1.00 50.94 141 PRO A N 1
ATOM 1097 C CA . PRO A 1 141 ? 33.529 -50.620 -13.867 1.00 50.94 141 PRO A CA 1
ATOM 1098 C C . PRO A 1 141 ? 34.256 -49.645 -12.891 1.00 50.94 141 PRO A C 1
ATOM 1100 O O . PRO A 1 141 ? 35.025 -48.786 -13.295 1.00 50.94 141 PRO A O 1
ATOM 1103 N N . MET A 1 142 ? 34.028 -49.898 -11.590 1.00 51.91 142 MET A N 1
ATOM 1104 C CA . MET A 1 142 ? 34.888 -49.753 -10.384 1.00 51.91 142 MET A CA 1
ATOM 1105 C C . MET A 1 142 ? 35.682 -48.456 -10.054 1.00 51.91 142 MET A C 1
ATOM 1107 O O . MET A 1 142 ? 36.456 -47.969 -10.872 1.00 51.91 142 MET A O 1
ATOM 1111 N N . PRO A 1 143 ? 35.666 -47.998 -8.777 1.00 61.06 143 PRO A N 1
ATOM 1112 C CA . PRO A 1 143 ? 36.689 -47.107 -8.214 1.00 61.06 143 PRO A CA 1
ATOM 1113 C C . PRO A 1 143 ? 37.880 -47.887 -7.600 1.00 61.06 143 PRO A C 1
ATOM 1115 O O . PRO A 1 143 ? 37.677 -48.977 -7.056 1.00 61.06 143 PRO A O 1
ATOM 1118 N N . PRO A 1 144 ? 39.121 -47.353 -7.623 1.00 59.06 144 PRO A N 1
ATOM 1119 C CA . PRO A 1 144 ? 40.276 -48.024 -7.037 1.00 59.06 144 PRO A CA 1
ATOM 1120 C C . PRO A 1 144 ? 40.459 -47.704 -5.544 1.00 59.06 144 PRO A C 1
ATOM 1122 O O . PRO A 1 144 ? 40.483 -46.554 -5.112 1.00 59.06 144 PRO A O 1
ATOM 1125 N N . THR A 1 145 ? 40.666 -48.766 -4.771 1.00 62.69 145 THR A N 1
ATOM 1126 C CA . THR A 1 145 ? 41.220 -48.804 -3.412 1.00 62.69 145 THR A CA 1
ATOM 1127 C C . THR A 1 145 ? 42.728 -48.534 -3.405 1.00 62.69 145 THR A C 1
ATOM 1129 O O . THR A 1 145 ? 43.456 -49.163 -4.175 1.00 62.69 145 THR A O 1
ATOM 1132 N N . ARG A 1 146 ? 43.233 -47.717 -2.469 1.00 55.69 146 ARG A N 1
ATOM 1133 C CA . ARG A 1 146 ? 44.631 -47.784 -1.986 1.00 55.69 146 ARG A CA 1
ATOM 1134 C C . ARG A 1 146 ? 44.795 -47.088 -0.610 1.00 55.69 146 ARG A C 1
ATOM 1136 O O . ARG A 1 146 ? 43.872 -46.395 -0.196 1.00 55.69 146 ARG A O 1
ATOM 1143 N N . PRO A 1 147 ? 45.897 -47.324 0.136 1.00 50.69 147 PRO A N 1
ATOM 1144 C CA . PRO A 1 147 ? 45.839 -47.733 1.542 1.00 50.69 147 PRO A CA 1
ATOM 1145 C C . PRO A 1 147 ? 46.571 -46.756 2.499 1.00 50.69 147 PRO A C 1
ATOM 1147 O O . PRO A 1 147 ? 47.369 -45.926 2.075 1.00 50.69 147 PRO A O 1
ATOM 1150 N N . SER A 1 148 ? 46.330 -46.877 3.808 1.00 44.59 148 SER A N 1
ATOM 1151 C CA . SER A 1 148 ? 47.224 -46.400 4.900 1.00 44.59 148 SER A CA 1
ATOM 1152 C C . SER A 1 148 ? 48.395 -47.405 5.107 1.00 44.59 148 SER A C 1
ATOM 1154 O O . SER A 1 148 ? 48.342 -48.428 4.417 1.00 44.59 148 SER A O 1
ATOM 1156 N N . PRO A 1 149 ? 49.397 -47.280 6.032 1.00 66.50 149 PRO A N 1
ATOM 1157 C CA . PRO A 1 149 ? 49.668 -46.349 7.172 1.00 66.50 149 PRO A CA 1
ATOM 1158 C C . PRO A 1 149 ? 51.216 -46.024 7.302 1.00 66.50 149 PRO A C 1
ATOM 1160 O O . PRO A 1 149 ? 51.828 -45.980 6.234 1.00 66.50 149 PRO A O 1
ATOM 1163 N N . PRO A 1 150 ? 51.950 -45.904 8.463 1.00 61.44 150 PRO A N 1
ATOM 1164 C CA . PRO A 1 150 ? 51.669 -45.572 9.892 1.00 61.44 150 PRO A CA 1
ATOM 1165 C C . PRO A 1 150 ? 52.683 -44.599 10.623 1.00 61.44 150 PRO A C 1
ATOM 1167 O O . PRO A 1 150 ? 53.731 -44.262 10.087 1.00 61.44 150 PRO A O 1
ATOM 1170 N N . MET A 1 151 ? 52.391 -44.305 11.917 1.00 47.00 151 MET A N 1
ATOM 1171 C CA . MET A 1 151 ? 53.275 -43.970 13.086 1.00 47.00 151 MET A CA 1
ATOM 1172 C C . MET A 1 151 ? 53.985 -42.587 13.166 1.00 47.00 151 MET A C 1
ATOM 1174 O O . MET A 1 151 ? 54.490 -42.090 12.176 1.00 47.00 151 MET A O 1
ATOM 1178 N N . SER A 1 152 ? 54.132 -41.902 14.317 1.00 46.28 152 SER A N 1
ATOM 1179 C CA . SER A 1 152 ? 53.868 -42.242 15.728 1.00 46.28 152 SER A CA 1
ATOM 1180 C C . SER A 1 152 ? 53.950 -41.013 16.662 1.00 46.28 152 SER A C 1
ATOM 1182 O O . SER A 1 152 ? 54.822 -40.180 16.460 1.00 46.28 152 SER A O 1
ATOM 1184 N N . SER A 1 153 ? 53.119 -41.030 17.721 1.00 44.84 153 SER A N 1
ATOM 1185 C CA . SER A 1 153 ? 53.395 -40.679 19.143 1.00 44.84 153 SER A CA 1
ATOM 1186 C C . SER A 1 153 ? 53.873 -39.244 19.497 1.00 44.84 153 SER A C 1
ATOM 1188 O O . SER A 1 153 ? 54.749 -38.699 18.853 1.00 44.84 153 SER A O 1
ATOM 1190 N N . ALA A 1 154 ? 53.420 -38.569 20.561 1.00 42.84 154 ALA A N 1
ATOM 1191 C CA . ALA A 1 154 ? 53.064 -39.067 21.888 1.00 42.84 154 ALA A CA 1
ATOM 1192 C C . ALA A 1 154 ? 52.251 -38.044 22.726 1.00 42.84 154 ALA A C 1
ATOM 1194 O O . ALA A 1 154 ? 52.436 -36.843 22.578 1.00 42.84 154 ALA A O 1
ATOM 1195 N N . ALA A 1 155 ? 51.460 -38.603 23.656 1.00 37.31 155 ALA A N 1
ATOM 1196 C CA . ALA A 1 155 ? 51.142 -38.143 25.022 1.00 37.31 155 ALA A CA 1
ATOM 1197 C C . ALA A 1 155 ? 50.496 -36.748 25.240 1.00 37.31 155 ALA A C 1
ATOM 1199 O O . ALA A 1 155 ? 51.062 -35.726 24.895 1.00 37.31 155 ALA A O 1
ATOM 1200 N N . GLY A 1 156 ? 49.356 -36.609 25.922 1.00 39.31 156 GLY A N 1
ATOM 1201 C CA . GLY A 1 156 ? 48.490 -37.603 26.547 1.00 39.31 156 GLY A CA 1
ATOM 1202 C C . GLY A 1 156 ? 47.466 -36.975 27.507 1.00 39.31 156 GLY A C 1
ATOM 1203 O O . GLY A 1 156 ? 47.464 -35.766 27.695 1.00 39.31 156 GLY A O 1
ATOM 1204 N N . ILE A 1 157 ? 46.724 -37.879 28.170 1.00 51.72 157 ILE A N 1
ATOM 1205 C CA . ILE A 1 157 ? 46.156 -37.770 29.534 1.00 51.72 157 ILE A CA 1
ATOM 1206 C C . ILE A 1 157 ? 44.959 -36.780 29.644 1.00 51.72 157 ILE A C 1
ATOM 1208 O O . ILE A 1 157 ? 45.116 -35.611 29.342 1.00 51.72 157 ILE A O 1
ATOM 1212 N N . VAL A 1 158 ? 43.724 -37.066 30.083 1.00 48.03 158 VAL A N 1
ATOM 1213 C CA . VAL A 1 158 ? 42.973 -38.198 30.661 1.00 48.03 158 VAL A CA 1
ATOM 1214 C C . VAL A 1 158 ? 41.473 -37.831 30.630 1.00 48.03 158 VAL A C 1
ATOM 1216 O O . VAL A 1 158 ? 41.111 -36.661 30.569 1.00 48.03 158 VAL A O 1
ATOM 1219 N N . ALA A 1 159 ? 40.653 -38.885 30.698 1.00 42.72 159 ALA A N 1
ATOM 1220 C CA . ALA A 1 159 ? 39.264 -39.038 31.154 1.00 42.72 159 ALA A CA 1
ATOM 1221 C C . ALA A 1 159 ? 38.626 -37.865 31.948 1.00 42.72 159 ALA A C 1
ATOM 1223 O O . ALA A 1 159 ? 39.286 -37.200 32.735 1.00 42.72 159 ALA A O 1
ATOM 1224 N N . ASN A 1 160 ? 37.307 -37.647 31.889 1.00 42.84 160 ASN A N 1
ATOM 1225 C CA . ASN A 1 160 ? 36.384 -38.498 32.643 1.00 42.84 160 ASN A CA 1
ATOM 1226 C C . ASN A 1 160 ? 34.904 -38.271 32.281 1.00 42.84 160 ASN A C 1
ATOM 1228 O O . ASN A 1 160 ? 34.432 -37.149 32.122 1.00 42.84 160 ASN A O 1
ATOM 1232 N N . THR A 1 161 ? 34.190 -39.388 32.226 1.00 49.53 161 THR A N 1
ATOM 1233 C CA . THR A 1 161 ? 32.739 -39.569 32.187 1.00 49.53 161 THR A CA 1
ATOM 1234 C C . THR A 1 161 ? 32.033 -38.919 33.378 1.00 49.53 161 THR A C 1
ATOM 1236 O O . THR A 1 161 ? 32.521 -39.058 34.497 1.00 49.53 161 THR A O 1
ATOM 1239 N N . ASN A 1 162 ? 30.831 -38.359 33.192 1.00 38.38 162 ASN A N 1
ATOM 1240 C CA . ASN A 1 162 ? 29.669 -38.858 33.935 1.00 38.38 162 ASN A CA 1
ATOM 1241 C C . ASN A 1 162 ? 28.320 -38.275 33.500 1.00 38.38 162 ASN A C 1
ATOM 1243 O O . ASN A 1 162 ? 28.156 -37.100 33.192 1.00 38.38 162 ASN A O 1
ATOM 1247 N N . ASN A 1 163 ? 27.374 -39.200 33.532 1.00 48.00 163 ASN A N 1
ATOM 1248 C CA . ASN A 1 163 ? 25.936 -39.126 33.361 1.00 48.00 163 ASN A CA 1
ATOM 1249 C C . ASN A 1 163 ? 25.261 -38.426 34.567 1.00 48.00 163 ASN A C 1
ATOM 1251 O O . ASN A 1 163 ? 25.736 -38.639 35.683 1.00 48.00 163 ASN A O 1
ATOM 1255 N N . HIS A 1 164 ? 24.167 -37.672 34.343 1.00 40.38 164 HIS A N 1
ATOM 1256 C CA . HIS A 1 164 ? 22.940 -37.543 35.180 1.00 40.38 164 HIS A CA 1
ATOM 1257 C C . HIS A 1 164 ? 22.245 -36.158 35.108 1.00 40.38 164 HIS A C 1
ATOM 1259 O O . HIS A 1 164 ? 22.824 -35.130 35.445 1.00 40.38 164 HIS A O 1
ATOM 1265 N N . SER A 1 165 ? 20.948 -36.159 34.768 1.00 46.91 165 SER A N 1
ATOM 1266 C CA . SER A 1 165 ? 19.914 -35.242 35.314 1.00 46.91 165 SER A CA 1
ATOM 1267 C C . SER A 1 165 ? 19.569 -35.670 36.761 1.00 46.91 165 SER A C 1
ATOM 1269 O O . SER A 1 165 ? 19.776 -36.858 37.026 1.00 46.91 165 SER A O 1
ATOM 1271 N N . PRO A 1 166 ? 19.044 -34.827 37.699 1.00 51.81 166 PRO A N 1
ATOM 1272 C CA . PRO A 1 166 ? 17.748 -34.105 37.600 1.00 51.81 166 PRO A CA 1
ATOM 1273 C C . PRO A 1 166 ? 17.624 -32.758 38.401 1.00 51.81 166 PRO A C 1
ATOM 1275 O O . PRO A 1 166 ? 18.529 -32.353 39.119 1.00 51.81 166 PRO A O 1
ATOM 1278 N N . SER A 1 167 ? 16.483 -32.049 38.292 1.00 42.88 167 SER A N 1
ATOM 1279 C CA . SER A 1 167 ? 15.953 -31.088 39.317 1.00 42.88 167 SER A CA 1
ATOM 1280 C C . SER A 1 167 ? 15.375 -31.864 40.529 1.00 42.88 167 SER A C 1
ATOM 1282 O O . SER A 1 167 ? 15.054 -33.029 40.277 1.00 42.88 167 SER A O 1
ATOM 1284 N N . PRO A 1 168 ? 15.157 -31.341 41.781 1.00 53.19 168 PRO A N 1
ATOM 1285 C CA . PRO A 1 168 ? 14.578 -30.022 42.168 1.00 53.19 168 PRO A CA 1
ATOM 1286 C C . PRO A 1 168 ? 15.019 -29.376 43.543 1.00 53.19 168 PRO A C 1
ATOM 1288 O O . PRO A 1 168 ? 15.729 -29.978 44.331 1.00 53.19 168 PRO A O 1
ATOM 1291 N N . SER A 1 169 ? 14.528 -28.149 43.818 1.00 37.44 169 SER A N 1
ATOM 1292 C CA . SER A 1 169 ? 14.149 -27.462 45.097 1.00 37.44 169 SER A CA 1
ATOM 1293 C C . SER A 1 169 ? 14.988 -27.439 46.415 1.00 37.44 169 SER A C 1
ATOM 1295 O O . SER A 1 169 ? 15.402 -28.468 46.928 1.00 37.44 169 SER A O 1
ATOM 1297 N N . ILE A 1 170 ? 14.959 -26.242 47.060 1.00 42.28 170 ILE A N 1
ATOM 1298 C CA . ILE A 1 170 ? 14.959 -25.886 48.519 1.00 42.28 170 ILE A CA 1
ATOM 1299 C C . ILE A 1 170 ? 16.217 -25.235 49.192 1.00 42.28 170 ILE A C 1
ATOM 1301 O O . ILE A 1 170 ? 17.145 -25.895 49.639 1.00 42.28 170 ILE A O 1
ATOM 1305 N N . THR A 1 171 ? 16.147 -23.890 49.299 1.00 45.69 171 THR A N 1
ATOM 1306 C CA . THR A 1 171 ? 16.277 -22.988 50.486 1.00 45.69 171 THR A CA 1
ATOM 1307 C C . THR A 1 171 ? 17.574 -22.878 51.324 1.00 45.69 171 THR A C 1
ATOM 1309 O O . THR A 1 171 ? 17.855 -23.757 52.129 1.00 45.69 171 THR A O 1
ATOM 1312 N N . LYS A 1 172 ? 18.233 -21.693 51.315 1.00 42.56 172 LYS A N 1
ATOM 1313 C CA . LYS A 1 172 ? 18.322 -20.734 52.461 1.00 42.56 172 LYS A CA 1
ATOM 1314 C C . LYS A 1 172 ? 19.248 -19.518 52.209 1.00 42.56 172 LYS A C 1
ATOM 1316 O O . LYS A 1 172 ? 20.456 -19.652 52.085 1.00 42.56 172 LYS A O 1
ATOM 1321 N N . GLU A 1 173 ? 18.616 -18.342 52.195 1.00 45.25 173 GLU A N 1
ATOM 1322 C CA . GLU A 1 173 ? 18.974 -17.084 52.883 1.00 45.25 173 GLU A CA 1
ATOM 1323 C C . GLU A 1 173 ? 20.418 -16.531 52.866 1.00 45.25 173 GLU A C 1
ATOM 1325 O O . GLU A 1 173 ? 21.229 -16.850 53.730 1.00 45.25 173 GLU A O 1
ATOM 1330 N N . ASN A 1 174 ? 20.654 -15.517 52.019 1.00 40.66 174 ASN A N 1
ATOM 1331 C CA . ASN A 1 174 ? 21.320 -14.273 52.439 1.00 40.66 174 ASN A CA 1
ATOM 1332 C C . ASN A 1 174 ? 20.920 -13.108 51.507 1.00 40.66 174 ASN A C 1
ATOM 1334 O O . ASN A 1 174 ? 21.317 -13.056 50.346 1.00 40.66 174 ASN A O 1
ATOM 1338 N N . ILE A 1 175 ? 20.079 -12.209 52.020 1.00 52.44 175 ILE A N 1
ATOM 1339 C CA . ILE A 1 175 ? 19.625 -10.968 51.378 1.00 52.44 175 ILE A CA 1
ATOM 1340 C C . ILE A 1 175 ? 20.545 -9.831 51.842 1.00 52.44 175 ILE A C 1
ATOM 1342 O O . ILE A 1 175 ? 20.778 -9.710 53.047 1.00 52.44 175 ILE A O 1
ATOM 1346 N N . PRO A 1 176 ? 20.963 -8.931 50.935 1.00 50.41 176 PRO A N 1
ATOM 1347 C CA . PRO A 1 176 ? 20.853 -7.504 51.230 1.00 50.41 176 PRO A CA 1
ATOM 1348 C C . PRO A 1 176 ? 19.805 -6.814 50.352 1.00 50.41 176 PRO A C 1
ATOM 1350 O O . PRO A 1 176 ? 19.715 -7.023 49.145 1.00 50.41 176 PRO A O 1
ATOM 1353 N N . SER A 1 177 ? 19.016 -5.993 51.038 1.00 43.53 177 SER A N 1
ATOM 1354 C CA . SER A 1 177 ? 17.898 -5.173 50.579 1.00 43.53 177 SER A CA 1
ATOM 1355 C C . SER A 1 177 ? 18.252 -4.117 49.512 1.00 43.53 177 SER A C 1
ATOM 1357 O O . SER A 1 177 ? 19.423 -3.789 49.320 1.00 43.53 177 SER A O 1
ATOM 1359 N N . PRO A 1 178 ? 17.223 -3.555 48.842 1.00 58.66 178 PRO A N 1
ATOM 1360 C CA . PRO A 1 178 ? 17.338 -2.720 47.652 1.00 58.66 178 PRO A CA 1
ATOM 1361 C C . PRO A 1 178 ? 17.672 -1.262 47.993 1.00 58.66 178 PRO A C 1
ATOM 1363 O O . PRO A 1 178 ? 17.339 -0.752 49.062 1.00 58.66 178 PRO A O 1
ATOM 1366 N N . SER A 1 179 ? 18.307 -0.559 47.061 1.00 49.31 179 SER A N 1
ATOM 1367 C CA . SER A 1 179 ? 18.517 0.890 47.127 1.00 49.31 179 SER A CA 1
ATOM 1368 C C . SER A 1 179 ? 18.392 1.514 45.731 1.00 49.31 179 SER A C 1
ATOM 1370 O O . SER A 1 179 ? 18.477 0.796 44.735 1.00 49.31 179 SER A O 1
ATOM 1372 N N . PRO A 1 180 ? 18.049 2.810 45.662 1.00 52.34 180 PRO A N 1
ATOM 1373 C CA . PRO A 1 180 ? 16.858 3.277 44.957 1.00 52.34 180 PRO A CA 1
ATOM 1374 C C . PRO A 1 180 ? 17.116 3.763 43.525 1.00 52.34 180 PRO A C 1
ATOM 1376 O O . PRO A 1 180 ? 18.244 3.987 43.097 1.00 52.34 180 PRO A O 1
ATOM 1379 N N . MET A 1 181 ? 16.009 3.940 42.806 1.00 56.12 181 MET A N 1
ATOM 1380 C CA . MET A 1 181 ? 15.887 4.528 41.470 1.00 56.12 181 MET A CA 1
ATOM 1381 C C . MET A 1 181 ? 16.743 5.793 41.272 1.00 56.12 181 MET A C 1
ATOM 1383 O O . MET A 1 181 ? 16.654 6.720 42.080 1.00 56.12 181 MET A O 1
ATOM 1387 N N . PRO A 1 182 ? 17.397 5.935 40.110 1.00 56.34 182 PRO A N 1
ATOM 1388 C CA . PRO A 1 182 ? 17.488 7.209 39.424 1.00 56.34 182 PRO A CA 1
ATOM 1389 C C . PRO A 1 182 ? 16.294 7.345 38.482 1.00 56.34 182 PRO A C 1
ATOM 1391 O O . PRO A 1 182 ? 15.958 6.447 37.710 1.00 56.34 182 PRO A O 1
ATOM 1394 N N . SER A 1 183 ? 15.642 8.485 38.622 1.00 51.28 183 SER A N 1
ATOM 1395 C CA . SER A 1 183 ? 14.446 8.945 37.945 1.00 51.28 183 SER A CA 1
ATOM 1396 C C . SER A 1 183 ? 14.419 8.721 36.435 1.00 51.28 183 SER A C 1
ATOM 1398 O O . SER A 1 183 ? 15.434 8.763 35.741 1.00 51.28 183 SER A O 1
ATOM 1400 N N . ALA A 1 184 ? 13.189 8.557 35.948 1.00 56.19 184 ALA A N 1
ATOM 1401 C CA . ALA A 1 184 ? 12.809 8.657 34.552 1.00 56.19 184 ALA A CA 1
ATOM 1402 C C . ALA A 1 184 ? 13.523 9.819 33.830 1.00 56.19 184 ALA A C 1
ATOM 1404 O O . ALA A 1 184 ? 13.727 10.879 34.435 1.00 56.19 184 ALA A O 1
ATOM 1405 N N . PRO A 1 185 ? 13.846 9.670 32.532 1.00 63.06 185 PRO A N 1
ATOM 1406 C CA . PRO A 1 185 ? 14.201 10.821 31.718 1.00 63.06 185 PRO A CA 1
ATOM 1407 C C . PRO A 1 185 ? 13.050 11.841 31.785 1.00 63.06 185 PRO A C 1
ATOM 1409 O O . PRO A 1 185 ? 11.881 11.435 31.778 1.00 63.06 185 PRO A O 1
ATOM 1412 N N . PRO A 1 186 ? 13.342 13.150 31.883 1.00 66.25 186 PRO A N 1
ATOM 1413 C CA . PRO A 1 186 ? 12.297 14.160 31.830 1.00 66.25 186 PRO A CA 1
ATOM 1414 C C . PRO A 1 186 ? 11.496 13.992 30.528 1.00 66.25 186 PRO A C 1
ATOM 1416 O O . PRO A 1 186 ? 12.072 13.598 29.506 1.00 66.25 186 PRO A O 1
ATOM 1419 N N . PRO A 1 187 ? 10.182 14.281 30.528 1.00 65.00 187 PRO A N 1
ATOM 1420 C CA . PRO A 1 187 ? 9.446 14.401 29.278 1.00 65.00 187 PRO A CA 1
ATOM 1421 C C . PRO A 1 187 ? 10.181 15.407 28.382 1.00 65.00 187 PRO A C 1
ATOM 1423 O O . PRO A 1 187 ? 10.756 16.368 28.911 1.00 65.00 187 PRO A O 1
ATOM 1426 N N . PRO A 1 188 ? 10.183 15.227 27.049 1.00 57.06 188 PRO A N 1
ATOM 1427 C CA . PRO A 1 188 ? 10.627 16.290 26.169 1.00 57.06 188 PRO A CA 1
ATOM 1428 C C . PRO A 1 188 ? 9.825 17.529 26.559 1.00 57.06 188 PRO A C 1
ATOM 1430 O O . PRO A 1 188 ? 8.592 17.523 26.504 1.00 57.06 188 PRO A O 1
ATOM 1433 N N . GLN A 1 189 ? 10.525 18.566 27.027 1.00 49.81 189 GLN A N 1
ATOM 1434 C CA . GLN A 1 189 ? 9.931 19.884 27.087 1.00 49.81 189 GLN A CA 1
ATOM 1435 C C . GLN A 1 189 ? 9.370 20.112 25.696 1.00 49.81 189 GLN A C 1
ATOM 1437 O O . GLN A 1 189 ? 10.102 20.049 24.706 1.00 49.81 189 GLN A O 1
ATOM 1442 N N . GLN A 1 190 ? 8.057 20.303 25.631 1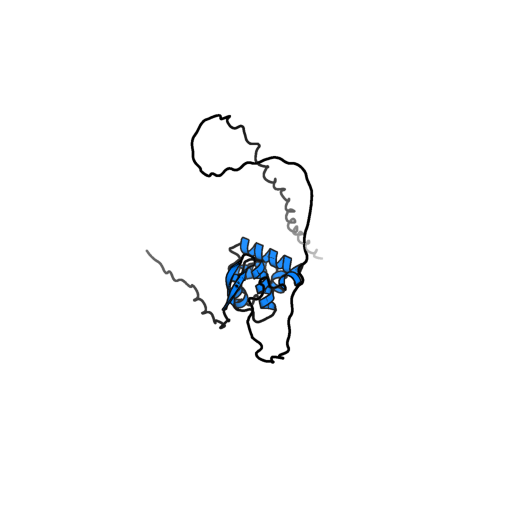.00 52.84 190 GLN A N 1
ATOM 1443 C CA . GLN A 1 190 ? 7.454 20.951 24.494 1.00 52.84 190 GLN A CA 1
ATOM 1444 C C . GLN A 1 190 ? 8.265 22.233 24.318 1.00 52.84 190 GLN A C 1
ATOM 1446 O O . GLN A 1 190 ? 8.108 23.186 25.080 1.00 52.84 190 GLN A O 1
ATOM 1451 N N . GLN A 1 191 ? 9.162 22.255 23.330 1.00 50.59 191 GLN A N 1
ATOM 1452 C CA . GLN A 1 191 ? 9.337 23.486 22.598 1.00 50.59 191 GLN A CA 1
ATOM 1453 C C . GLN A 1 191 ? 7.917 23.809 22.167 1.00 50.59 191 GLN A C 1
ATOM 1455 O O . GLN A 1 191 ? 7.355 23.154 21.291 1.00 50.59 191 GLN A O 1
ATOM 1460 N N . GLN A 1 192 ? 7.303 24.755 22.873 1.00 50.06 192 GLN A N 1
ATOM 1461 C CA . GLN A 1 192 ? 6.305 25.597 22.265 1.00 50.06 192 GLN A CA 1
ATOM 1462 C C . GLN A 1 192 ? 6.992 26.090 20.999 1.00 50.06 192 GLN A C 1
ATOM 1464 O O . GLN A 1 192 ? 7.808 27.009 21.030 1.00 50.06 192 GLN A O 1
ATOM 1469 N N . GLN A 1 193 ? 6.725 25.405 19.887 1.00 52.34 193 GLN A N 1
ATOM 1470 C CA . GLN A 1 193 ? 6.662 26.076 18.614 1.00 52.34 193 GLN A CA 1
ATOM 1471 C C . GLN A 1 193 ? 5.704 27.215 18.902 1.00 52.34 193 GLN A C 1
ATOM 1473 O O . GLN A 1 193 ? 4.503 27.010 19.079 1.00 52.34 193 GLN A O 1
ATOM 1478 N N . GLN A 1 194 ? 6.287 28.394 19.117 1.00 52.78 194 GLN A N 1
ATOM 1479 C CA . GLN A 1 194 ? 5.591 29.644 18.947 1.00 52.78 194 GLN A CA 1
ATOM 1480 C C . GLN A 1 194 ? 4.984 29.501 17.564 1.00 52.78 194 GLN A C 1
ATOM 1482 O O . GLN A 1 194 ? 5.685 29.582 16.557 1.00 52.78 194 GLN A O 1
ATOM 1487 N N . GLN A 1 195 ? 3.700 29.146 17.529 1.00 54.38 195 GLN A N 1
ATOM 1488 C CA . GLN A 1 195 ? 2.914 29.330 16.334 1.00 54.38 195 GLN A CA 1
ATOM 1489 C C . GLN A 1 195 ? 3.178 30.788 15.957 1.00 54.38 195 GLN A C 1
ATOM 1491 O O . GLN A 1 195 ? 3.028 31.651 16.834 1.00 54.38 195 GLN A O 1
ATOM 1496 N N . PRO A 1 196 ? 3.666 31.093 14.742 1.00 59.00 196 PRO A N 1
ATOM 1497 C CA . PRO A 1 196 ? 3.680 32.475 14.309 1.00 59.00 196 PRO A CA 1
ATOM 1498 C C . PRO A 1 196 ? 2.257 32.983 14.529 1.00 59.00 196 PRO A C 1
ATOM 1500 O O . PRO A 1 196 ? 1.298 32.336 14.101 1.00 59.00 196 PRO A O 1
ATOM 1503 N N . ALA A 1 197 ? 2.122 34.055 15.313 1.00 64.94 197 ALA A N 1
ATOM 1504 C CA . ALA A 1 197 ? 0.824 34.650 15.578 1.00 64.94 197 ALA A CA 1
ATOM 1505 C C . ALA A 1 197 ? 0.099 34.824 14.233 1.00 64.94 197 ALA A C 1
ATOM 1507 O O . ALA A 1 197 ? 0.757 35.190 13.249 1.00 64.94 197 ALA A O 1
ATOM 1508 N N . PRO A 1 198 ? -1.216 34.545 14.153 1.00 72.00 198 PRO A N 1
ATOM 1509 C CA . PRO A 1 198 ? -1.956 34.828 12.935 1.00 72.00 198 PRO A CA 1
ATOM 1510 C C . PRO A 1 198 ? -1.686 36.286 12.539 1.00 72.00 198 PRO A C 1
ATOM 1512 O O . PRO A 1 198 ? -1.605 37.145 13.429 1.00 72.00 198 PRO A O 1
ATOM 1515 N N . PRO A 1 199 ? -1.490 36.580 11.239 1.00 75.00 199 PRO A N 1
ATOM 1516 C CA 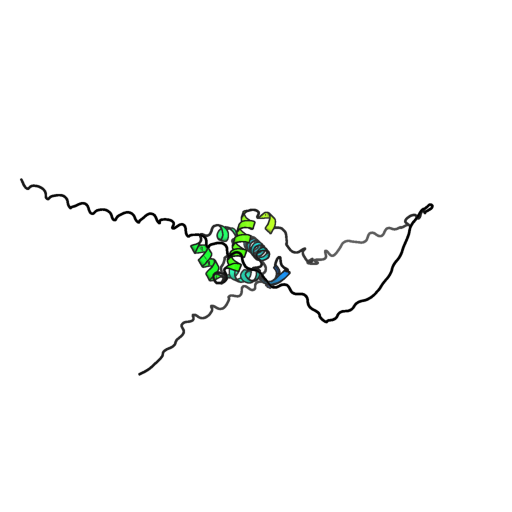. PRO A 1 199 ? -1.281 37.949 10.803 1.00 75.00 199 PRO A CA 1
ATOM 1517 C C . PRO A 1 199 ? -2.420 38.815 11.354 1.00 75.00 199 PRO A C 1
ATOM 1519 O O . PRO A 1 199 ? -3.569 38.354 11.391 1.00 75.00 199 PRO A O 1
ATOM 1522 N N . PRO A 1 200 ? -2.126 40.042 11.821 1.00 75.69 200 PRO A N 1
ATOM 1523 C CA . PRO A 1 200 ? -3.176 40.939 12.268 1.00 75.69 200 PRO A CA 1
ATOM 1524 C C . PRO A 1 200 ? -4.215 41.064 11.147 1.00 75.69 200 PRO A C 1
ATOM 1526 O O . PRO A 1 200 ? -3.833 41.100 9.970 1.00 75.69 200 PRO A O 1
ATOM 1529 N N . PRO A 1 201 ? -5.519 41.109 11.478 1.00 76.00 201 PRO A N 1
ATOM 1530 C CA . PRO A 1 201 ? -6.535 41.344 10.469 1.00 76.00 201 PRO A CA 1
ATOM 1531 C C . PRO A 1 201 ? -6.167 42.620 9.702 1.00 76.00 201 PRO A C 1
ATOM 1533 O O . PRO A 1 201 ? -5.636 43.556 10.316 1.00 76.00 201 PRO A O 1
ATOM 1536 N N . PRO A 1 202 ? -6.405 42.672 8.379 1.00 71.62 202 PRO A N 1
ATOM 1537 C CA . PRO A 1 202 ? -6.135 43.871 7.605 1.00 71.62 202 PRO A CA 1
ATOM 1538 C C . PRO A 1 202 ? -6.815 45.045 8.304 1.00 71.62 202 PRO A C 1
ATOM 1540 O O . PRO A 1 202 ? -8.030 45.026 8.519 1.00 71.62 202 PRO A O 1
ATOM 1543 N N . GLN A 1 203 ? -6.016 46.034 8.720 1.00 69.81 203 GLN A N 1
ATOM 1544 C CA . GLN A 1 203 ? -6.558 47.282 9.233 1.00 69.81 203 GLN A CA 1
ATOM 1545 C C . GLN A 1 203 ? -7.474 47.825 8.143 1.00 69.81 203 GLN A C 1
ATOM 1547 O O . GLN A 1 203 ? -7.015 48.127 7.040 1.00 69.81 203 GLN A O 1
ATOM 1552 N N . GLN A 1 204 ? -8.775 47.871 8.434 1.00 70.00 204 GLN A N 1
ATOM 1553 C CA . GLN A 1 204 ? -9.743 48.507 7.558 1.00 70.00 204 GLN A CA 1
ATOM 1554 C C . GLN A 1 204 ? -9.265 49.942 7.359 1.00 70.00 204 GLN A C 1
ATOM 1556 O O . GLN A 1 204 ? -9.231 50.728 8.308 1.00 70.00 204 GLN A O 1
ATOM 1561 N N . GLN A 1 205 ? -8.817 50.254 6.143 1.00 72.62 205 GLN A N 1
ATOM 1562 C CA . GLN A 1 205 ? -8.489 51.624 5.790 1.00 72.62 205 GLN A CA 1
ATOM 1563 C C . GLN A 1 205 ? -9.747 52.470 6.021 1.00 72.62 205 GLN A C 1
ATOM 1565 O O . GLN A 1 205 ? -10.835 52.048 5.613 1.00 72.62 205 GLN A O 1
ATOM 1570 N N . PRO A 1 206 ? -9.639 53.628 6.694 1.00 76.69 206 PRO A N 1
ATOM 1571 C CA . PRO A 1 206 ? -10.775 54.523 6.826 1.00 76.69 206 PRO A CA 1
ATOM 1572 C C . PRO A 1 206 ? -11.279 54.896 5.423 1.00 76.69 206 PRO A C 1
ATOM 1574 O O . PRO A 1 206 ? -10.464 55.040 4.504 1.00 76.69 206 PRO A O 1
ATOM 1577 N N . PRO A 1 207 ? -12.603 55.025 5.230 1.00 78.06 207 PRO A N 1
ATOM 1578 C CA . PRO A 1 207 ? -13.154 55.385 3.932 1.00 78.06 207 PRO A CA 1
ATOM 1579 C C . PRO A 1 207 ? -12.551 56.716 3.454 1.00 78.06 207 PRO A C 1
ATOM 1581 O O . PRO A 1 207 ? -12.299 57.603 4.279 1.00 78.06 207 PRO A O 1
ATOM 1584 N N . PRO A 1 208 ? -12.307 56.873 2.141 1.00 80.25 208 PRO A N 1
ATOM 1585 C CA . PRO A 1 208 ? -11.787 58.120 1.602 1.00 80.25 208 PRO A CA 1
ATOM 1586 C C . PRO A 1 208 ? -12.749 59.277 1.917 1.00 80.25 208 PRO A C 1
ATOM 1588 O O . PRO A 1 208 ? -13.969 59.073 1.943 1.00 80.25 208 PRO A O 1
ATOM 1591 N N . PRO A 1 209 ? -12.225 60.492 2.159 1.00 81.56 209 PRO A N 1
ATOM 1592 C CA . PRO A 1 209 ? -13.064 61.652 2.413 1.00 81.56 209 PRO A CA 1
ATOM 1593 C C . PRO A 1 209 ? -13.967 61.929 1.201 1.00 81.56 209 PRO A C 1
ATOM 1595 O O . PRO A 1 209 ? -13.552 61.705 0.058 1.00 81.56 209 PRO A O 1
ATOM 1598 N N . PRO A 1 210 ? -15.200 62.416 1.427 1.00 81.75 210 PRO A N 1
ATOM 1599 C CA . PRO A 1 210 ? -16.107 62.744 0.339 1.00 81.75 210 PRO A CA 1
ATOM 1600 C C . PRO A 1 210 ? -15.500 63.840 -0.552 1.00 81.75 210 PRO A C 1
ATOM 1602 O O . PRO A 1 210 ? -14.798 64.724 -0.048 1.00 81.75 210 PRO A O 1
ATOM 1605 N N . PRO A 1 211 ? -15.764 63.813 -1.870 1.00 77.00 211 PRO A N 1
ATOM 1606 C CA . PRO A 1 211 ? -15.280 64.846 -2.771 1.00 77.00 211 PRO A CA 1
ATOM 1607 C C . PRO A 1 211 ? -15.874 66.206 -2.384 1.00 77.00 211 PRO A C 1
ATOM 1609 O O . PRO A 1 211 ? -17.079 66.332 -2.149 1.00 77.00 211 PRO A O 1
ATOM 1612 N N . LEU A 1 212 ? -15.013 67.224 -2.327 1.00 74.69 212 LEU A N 1
ATOM 1613 C CA . LEU A 1 212 ? -15.420 68.619 -2.186 1.00 74.69 212 LEU A CA 1
ATOM 1614 C C . LEU A 1 212 ? -16.285 68.997 -3.395 1.00 74.69 212 LEU A C 1
ATOM 1616 O O . LEU A 1 212 ? -15.811 68.988 -4.530 1.00 74.69 212 LEU A O 1
ATOM 1620 N N . GLN A 1 213 ? -17.558 69.296 -3.136 1.00 69.44 213 GLN A N 1
ATOM 1621 C CA . GLN A 1 213 ? -18.454 69.910 -4.113 1.00 69.44 213 GLN A CA 1
ATOM 1622 C C . GLN A 1 213 ? -17.920 71.311 -4.430 1.00 69.44 213 GLN A C 1
ATOM 1624 O O . GLN A 1 213 ? -17.793 72.134 -3.522 1.00 69.44 213 GLN A O 1
ATOM 1629 N N . GLN A 1 214 ? -17.563 71.537 -5.696 1.00 64.56 214 GLN A N 1
ATOM 1630 C CA . GLN A 1 214 ? -17.412 72.879 -6.263 1.00 64.56 214 GLN A CA 1
ATOM 1631 C C . GLN A 1 214 ? -18.763 73.371 -6.767 1.00 64.56 214 GLN A C 1
ATOM 1633 O O . GLN A 1 214 ? -19.499 72.534 -7.340 1.00 64.56 214 GLN A O 1
#

Secondary structure (DSSP, 8-state):
----------------------EEEEE-TTS-EEEEEPP-SHHHHHHHHHHHHHT-GGGHHHHHHTT---HHHHHH--HHHHHHHHHHTT-TT-HHHHHHHHHHHHHHHH-THHHHS-SS----------------------PPP---------------------------------------PPPPP-----PPPPPPPP--PPPPPPP---

Foldseek 3Di:
DDDDDDDDPPPDDPPPPPPVFPFDFDAALVGDTDTDGDQDDDLLLLVCLLCSDLVNNNLSNVCVVVVVSHLVCCVVDDPVRVLVSCVSSVNNVPVSSVVSSNVSSVVCVVPVVVSVDPSDDPPDPPPDPDDDDDDDDDDDDDDDDDDDDDDDDDDDDDDDDDDDDDDDDDDDDDDDDDDDDDDDDDDPPPPPPPPPPDPPDPDPDPDDDDDDDD

InterPro domains:
  IPR006988 Nab, N-terminal [PF04904] (39-116)
  IPR013761 Sterile alpha motif/pointed domain superfamily [G3DSA:1.10.150.50] (31-109)
  IPR039040 NAB family [PTHR12623] (24-199)

Radius of gyration: 36.75 Å; chains: 1; bounding box: 99×124×79 Å

Organism: Strigamia maritima (NCBI:txid126957)

pLDDT: mean 70.24, std 21.06, range [36.5, 96.75]

Sequence (214 aa):
MEQREFLNHCPPSDAGTGCVANRVLSRNANGTIAMTSQPTNESELQLYRVLQRANLLSYYDTFIGQGGDDVQQLCEAGEEEFLEIMALVGMASKPLHVRRLQKALQEWVNNPALFQTPLVPSMQQHSMPINRPVNLSQHSPMPPTRPSPPMSSAAGIVANTNNHSPSPSITKENIPSPSPMPSAPPPPQQQQQQQPAPPPPPQQQPPPPPPLQQ